Protein AF-H3BD63-F1 (afdb_monomer_lite)

Foldseek 3Di:
DDPDDPDDVVCVVCVPPDDPCNVVPNDDPDPDVVNVVVVVVVVVVVVVVVVVVVVVVVVVVVVVVVVVVVVVVVVVVVVPPPDDDDDDDDDDDDDDDDPPPDPDDDDPDDPPPVVVVVVVVPPDDPVRVVVVVVVVVVVVVVVVVVVVVVVVVVVVVVVVVVVVVVVVVVVVVVVVVVVVVVVVVVVVVVVVVVVVVVVVVVVVVVVVVVVVVVVVVVVVVVVVVVVVVVVVVVVVVVVVVVVVVVVVVVVVVVVVVVVVVVVVVVVVVVVVVVVVVVVVVVVVVVVVVVVVVVVVVVVVVVVVVVVVVVPPPPDDDPVVPPPPDD

pLDDT: mean 79.98, std 22.8, range [25.23, 98.69]

Organism: Latimeria chalumnae (NCBI:txid7897)

Structure (mmCIF, N/CA/C/O backbone):
data_AF-H3BD63-F1
#
_entry.id   AF-H3BD63-F1
#
loop_
_atom_site.group_PDB
_atom_site.id
_atom_site.type_symbol
_atom_site.label_atom_id
_atom_site.label_alt_id
_atom_site.label_comp_id
_atom_site.label_asym_id
_atom_site.label_entity_id
_atom_site.label_seq_id
_atom_site.pdbx_PDB_ins_code
_atom_site.Cartn_x
_atom_site.Cartn_y
_atom_site.Cartn_z
_atom_site.occupancy
_atom_site.B_iso_or_equiv
_atom_site.auth_seq_id
_atom_site.auth_comp_id
_atom_site.auth_asym_id
_atom_site.auth_atom_id
_atom_site.pdbx_PDB_model_num
ATOM 1 N N . MET A 1 1 ? -7.737 -58.033 31.710 1.00 39.59 1 MET A N 1
ATOM 2 C CA . MET A 1 1 ? -6.605 -57.363 31.043 1.00 39.59 1 MET A CA 1
ATOM 3 C C . MET A 1 1 ? -7.234 -56.495 29.980 1.00 39.59 1 MET A C 1
ATOM 5 O O . MET A 1 1 ? -7.423 -56.939 28.858 1.00 39.59 1 MET A O 1
ATOM 9 N N . GLU A 1 2 ? -7.728 -55.348 30.426 1.00 43.66 2 GLU A N 1
ATOM 10 C CA . GLU A 1 2 ? -8.248 -54.269 29.593 1.00 43.66 2 GLU A CA 1
ATOM 11 C C . GLU A 1 2 ? -7.173 -53.191 29.675 1.00 43.66 2 GLU A C 1
ATOM 13 O O . GLU A 1 2 ? -7.082 -52.499 30.687 1.00 43.66 2 GLU A O 1
ATOM 18 N N . ASP A 1 3 ? -6.303 -53.133 28.671 1.00 44.09 3 ASP A N 1
ATOM 19 C CA . ASP A 1 3 ? -5.400 -52.001 28.504 1.00 44.09 3 ASP A CA 1
ATOM 20 C C . ASP A 1 3 ? -6.187 -50.940 27.737 1.00 44.09 3 ASP A C 1
ATOM 22 O O . ASP A 1 3 ? -6.390 -51.031 26.527 1.00 44.09 3 ASP A O 1
ATOM 26 N N . ALA A 1 4 ? -6.725 -49.981 28.487 1.00 49.34 4 ALA A N 1
ATOM 27 C CA . ALA A 1 4 ? -7.275 -48.760 27.932 1.00 49.34 4 ALA A CA 1
ATOM 28 C C . ALA A 1 4 ? -6.102 -47.921 27.409 1.00 49.34 4 ALA A C 1
ATOM 30 O O . ALA A 1 4 ? -5.278 -47.444 28.187 1.00 49.34 4 ALA A O 1
ATOM 31 N N . GLU A 1 5 ? -6.013 -47.785 26.088 1.00 62.03 5 GLU A N 1
ATOM 32 C CA . GLU A 1 5 ? -5.089 -46.870 25.425 1.00 62.03 5 GLU A CA 1
ATOM 33 C C . GLU A 1 5 ? -5.412 -45.435 25.874 1.00 62.03 5 GLU A C 1
ATOM 35 O O . GLU A 1 5 ? -6.426 -44.852 25.489 1.00 62.03 5 GLU A O 1
ATOM 40 N N . GLU A 1 6 ? -4.574 -44.879 26.750 1.00 60.25 6 GLU A N 1
ATOM 41 C CA . GLU A 1 6 ? -4.639 -43.479 27.163 1.00 60.25 6 GLU A CA 1
ATOM 42 C C . GLU A 1 6 ? -4.359 -42.582 25.948 1.00 60.25 6 GLU A C 1
ATOM 44 O O . GLU A 1 6 ? -3.210 -42.381 25.550 1.00 60.25 6 GLU A O 1
ATOM 49 N N . GLN A 1 7 ? -5.421 -42.039 25.347 1.00 68.50 7 GLN A N 1
ATOM 50 C CA . GLN A 1 7 ? -5.321 -41.013 24.311 1.00 68.50 7 GLN A CA 1
ATOM 51 C C . GLN A 1 7 ? -4.597 -39.783 24.864 1.00 68.50 7 GLN A C 1
ATOM 53 O O . GLN A 1 7 ? -5.007 -39.160 25.846 1.00 68.50 7 GLN A O 1
ATOM 58 N N . HIS A 1 8 ? -3.476 -39.448 24.232 1.00 70.00 8 HIS A N 1
ATOM 59 C CA . HIS A 1 8 ? -2.615 -38.351 24.640 1.00 70.00 8 HIS A CA 1
ATOM 60 C C . HIS A 1 8 ? -3.338 -37.016 24.386 1.00 70.00 8 HIS A C 1
ATOM 62 O O . HIS A 1 8 ? -3.782 -36.760 23.273 1.00 70.00 8 HIS A O 1
ATOM 68 N N . TRP A 1 9 ? -3.409 -36.122 25.379 1.00 79.75 9 TRP A N 1
ATOM 69 C CA . TRP A 1 9 ? -4.112 -34.817 25.316 1.00 79.75 9 TRP A CA 1
ATOM 70 C C . TRP A 1 9 ? -3.753 -33.930 24.103 1.00 79.75 9 TRP A C 1
ATOM 72 O O . TRP A 1 9 ? -4.492 -33.019 23.733 1.00 79.75 9 TRP A O 1
ATOM 82 N N . VAL A 1 10 ? -2.604 -34.179 23.470 1.00 72.81 10 VAL A N 1
ATOM 83 C CA . VAL A 1 10 ? -2.192 -33.506 22.228 1.00 72.81 10 VAL A CA 1
ATOM 84 C C . VAL A 1 10 ? -3.095 -33.888 21.052 1.00 72.81 10 VAL A C 1
ATOM 86 O O . VAL A 1 10 ? -3.363 -33.038 20.208 1.00 72.81 10 VAL A O 1
ATOM 89 N N . GLU A 1 11 ? -3.606 -35.117 21.014 1.00 73.44 11 GLU A N 1
ATOM 90 C CA . GLU A 1 11 ? -4.521 -35.596 19.973 1.00 73.44 11 GLU A CA 1
ATOM 91 C C . GLU A 1 11 ? -5.929 -34.992 20.115 1.00 73.44 11 GLU A C 1
ATOM 93 O O . GLU A 1 11 ? -6.603 -34.792 19.108 1.00 73.44 11 GLU A O 1
ATOM 98 N N . GLU A 1 12 ? -6.351 -34.606 21.328 1.00 73.62 12 GLU A N 1
ATOM 99 C CA . GLU A 1 12 ? -7.602 -33.855 21.541 1.00 73.62 12 GLU A CA 1
ATOM 100 C C . GLU A 1 12 ? -7.513 -32.409 21.033 1.00 73.62 12 GLU A C 1
ATOM 102 O O . GLU A 1 12 ? -8.486 -31.867 20.508 1.00 73.62 12 GLU A O 1
ATOM 107 N N . LEU A 1 13 ? -6.351 -31.767 21.189 1.00 73.56 13 LEU A N 1
ATOM 108 C CA . LEU A 1 13 ? -6.151 -30.375 20.770 1.00 73.56 13 LEU A CA 1
ATOM 109 C C . LEU A 1 13 ? -5.769 -30.247 19.291 1.00 73.56 13 LEU A C 1
ATOM 111 O O . LEU A 1 13 ? -6.042 -29.216 18.675 1.00 73.56 13 LEU A O 1
ATOM 115 N N . PHE A 1 14 ? -5.153 -31.285 18.725 1.00 72.25 14 PHE A N 1
ATOM 116 C CA . PHE A 1 14 ? -4.725 -31.347 17.331 1.00 72.25 14 PHE A CA 1
ATOM 117 C C . PHE A 1 14 ? -5.082 -32.712 16.731 1.00 72.25 14 PHE A C 1
ATOM 119 O O . PHE A 1 14 ? -4.185 -33.528 16.495 1.00 72.25 14 PHE A O 1
ATOM 126 N N . PRO A 1 15 ? -6.374 -32.979 16.465 1.00 68.00 15 PRO A N 1
ATOM 127 C CA . PRO A 1 15 ? -6.767 -34.213 15.804 1.00 68.00 15 PRO A CA 1
ATOM 128 C C . PRO A 1 15 ? -6.049 -34.303 14.447 1.00 68.00 15 PRO A C 1
ATOM 130 O O . PRO A 1 15 ? -6.065 -33.327 13.686 1.00 68.00 15 PRO A O 1
ATOM 133 N N . PRO A 1 16 ? -5.384 -35.428 14.130 1.00 69.62 16 PRO A N 1
ATOM 134 C CA . PRO A 1 16 ? -4.618 -35.556 12.900 1.00 69.62 16 PRO A CA 1
ATOM 135 C C . PRO A 1 16 ? -5.538 -35.348 11.693 1.00 69.62 16 PRO A C 1
ATOM 137 O O . PRO A 1 16 ? -6.465 -36.113 11.449 1.00 69.62 16 PRO A O 1
ATOM 140 N N . HIS A 1 17 ? -5.279 -34.291 10.921 1.00 64.44 17 HIS A N 1
ATOM 141 C CA . HIS A 1 17 ? -6.055 -33.932 9.726 1.00 64.44 17 HIS A CA 1
ATOM 142 C C . HIS A 1 17 ? -5.783 -34.827 8.510 1.00 64.44 17 HIS A C 1
ATOM 144 O O . HIS A 1 17 ? -6.256 -34.523 7.419 1.00 64.44 17 HIS A O 1
ATOM 150 N N . PHE A 1 18 ? -5.005 -35.893 8.682 1.00 61.38 18 PHE A N 1
ATOM 151 C CA . PHE A 1 18 ? -4.651 -36.813 7.615 1.00 61.38 18 PHE A CA 1
ATOM 152 C C . PHE A 1 18 ? -4.874 -38.232 8.105 1.00 61.38 18 PHE A C 1
ATOM 154 O O . PHE A 1 18 ? -4.203 -38.686 9.034 1.00 61.38 18 PHE A O 1
ATOM 161 N N . ASN A 1 19 ? -5.826 -38.916 7.480 1.00 64.31 19 ASN A N 1
ATOM 162 C CA . ASN A 1 19 ? -6.051 -40.330 7.717 1.00 64.31 19 ASN A CA 1
ATOM 163 C C . ASN A 1 19 ? -5.139 -41.152 6.790 1.00 64.31 19 ASN A C 1
ATOM 165 O O . ASN A 1 19 ? -4.703 -40.676 5.741 1.00 64.31 19 ASN A O 1
ATOM 169 N N . VAL A 1 20 ? -4.857 -42.412 7.132 1.00 61.09 20 VAL A N 1
ATOM 170 C CA . VAL A 1 20 ? -4.033 -43.310 6.284 1.00 61.09 20 VAL A CA 1
ATOM 171 C C . VAL A 1 20 ? -4.639 -43.472 4.876 1.00 61.09 20 VAL A C 1
ATOM 173 O O . VAL A 1 20 ? -3.929 -43.686 3.894 1.00 61.09 20 VAL A O 1
ATOM 176 N N . GLU A 1 21 ? -5.950 -43.274 4.760 1.00 62.84 21 GLU A N 1
ATOM 177 C CA . GLU A 1 21 ? -6.707 -43.260 3.506 1.00 62.84 21 GLU A CA 1
ATOM 178 C C . GLU A 1 21 ? -6.396 -42.040 2.610 1.00 62.84 21 GLU A C 1
ATOM 180 O O . GLU A 1 21 ? -6.451 -42.167 1.383 1.00 62.84 21 GLU A O 1
ATOM 185 N N . ASP A 1 22 ? -5.979 -40.903 3.185 1.00 63.09 22 ASP A N 1
ATOM 186 C CA . ASP A 1 22 ? -5.555 -39.705 2.438 1.00 63.09 22 ASP A CA 1
ATOM 187 C C . ASP A 1 22 ? -4.163 -39.885 1.809 1.00 63.09 22 ASP A C 1
ATOM 189 O O . ASP A 1 22 ? -3.878 -39.344 0.740 1.00 63.09 22 ASP A O 1
ATOM 193 N N . LEU A 1 23 ? -3.295 -40.688 2.438 1.00 60.91 23 LEU A N 1
ATOM 194 C CA . LEU A 1 23 ? -1.958 -41.020 1.923 1.00 60.91 23 LEU A CA 1
ATOM 195 C C . LEU A 1 23 ? -1.990 -42.098 0.829 1.00 60.91 23 LEU A C 1
ATOM 197 O O . LEU A 1 23 ? -1.073 -42.170 0.010 1.00 60.91 23 LEU A O 1
ATOM 201 N N . LEU A 1 24 ? -3.041 -42.924 0.792 1.00 58.53 24 LEU A N 1
ATOM 202 C CA . LEU A 1 24 ? -3.178 -44.053 -0.137 1.00 58.53 24 LEU A CA 1
ATOM 203 C C . LEU A 1 24 ? -4.048 -43.751 -1.370 1.00 58.53 24 LEU A C 1
ATOM 205 O O . LEU A 1 24 ? -4.434 -44.670 -2.092 1.00 58.53 24 LEU A O 1
ATOM 209 N N . GLY A 1 25 ? -4.323 -42.475 -1.663 1.00 57.75 25 GLY A N 1
ATOM 210 C CA . GLY A 1 25 ? -5.011 -42.087 -2.899 1.00 57.75 25 GLY A CA 1
ATOM 211 C C . GLY A 1 25 ? -6.453 -42.598 -2.973 1.00 57.75 25 GLY A C 1
ATOM 212 O O . GLY A 1 25 ? -6.940 -42.959 -4.049 1.00 57.75 25 GLY A O 1
ATOM 213 N N . GLY A 1 26 ? -7.141 -42.649 -1.828 1.00 46.78 26 GLY A N 1
ATOM 214 C CA . GLY A 1 26 ? -8.573 -42.908 -1.765 1.00 46.78 26 GLY A CA 1
ATOM 215 C C . GLY A 1 26 ? -9.348 -41.785 -2.454 1.00 46.78 26 GLY A C 1
ATOM 216 O O . GLY A 1 26 ? -9.207 -40.614 -2.121 1.00 46.78 26 GLY A O 1
ATOM 217 N N . LYS A 1 27 ? -10.158 -42.148 -3.451 1.00 53.16 27 LYS A N 1
ATOM 218 C CA . LYS A 1 27 ? -10.963 -41.261 -4.304 1.00 53.16 27 LYS A CA 1
ATOM 219 C C . LYS A 1 27 ? -11.979 -40.442 -3.490 1.00 53.16 27 LYS A C 1
ATOM 221 O O . LYS A 1 27 ? -13.157 -40.786 -3.465 1.00 53.16 27 LYS A O 1
ATOM 226 N N . SER A 1 28 ? -11.567 -39.336 -2.881 1.00 50.31 28 SER A N 1
ATOM 227 C CA . SER A 1 28 ? -12.486 -38.314 -2.380 1.00 50.31 28 SER A CA 1
ATOM 228 C C . SER A 1 28 ? -12.444 -37.096 -3.310 1.00 50.31 28 SER A C 1
ATOM 230 O O . SER A 1 28 ? -11.417 -36.473 -3.572 1.00 50.31 28 SER A O 1
ATOM 232 N N . HIS A 1 29 ? -13.594 -36.814 -3.924 1.00 52.38 29 HIS A N 1
ATOM 233 C CA . HIS A 1 29 ? -13.825 -35.729 -4.876 1.00 52.38 29 HIS A CA 1
ATOM 234 C C . HIS A 1 29 ? -13.836 -34.360 -4.180 1.00 52.38 29 HIS A C 1
ATOM 236 O O . HIS A 1 29 ? -14.856 -33.681 -4.108 1.00 52.38 29 HIS A O 1
ATOM 242 N N . HIS A 1 30 ? -12.674 -33.906 -3.732 1.00 51.16 30 HIS A N 1
ATOM 243 C CA . HIS A 1 30 ? -12.414 -32.485 -3.571 1.00 51.16 30 HIS A CA 1
ATOM 244 C C . HIS A 1 30 ? -11.158 -32.158 -4.363 1.00 51.16 30 HIS A C 1
ATOM 246 O O . HIS A 1 30 ? -10.055 -32.177 -3.834 1.00 51.16 30 HIS A O 1
ATOM 252 N N . PHE A 1 31 ? -11.346 -31.866 -5.659 1.00 54.31 31 PHE A N 1
ATOM 253 C CA . PHE A 1 31 ? -10.339 -31.179 -6.468 1.00 54.31 31 PHE A CA 1
ATOM 254 C C . PHE A 1 31 ? -9.862 -29.976 -5.659 1.00 54.31 31 PHE A C 1
ATOM 256 O O . PHE A 1 31 ? -10.601 -28.997 -5.499 1.00 54.31 31 PHE A O 1
ATOM 263 N N . LEU A 1 32 ? -8.658 -30.086 -5.101 1.00 64.31 32 LEU A N 1
ATOM 264 C CA . LEU A 1 32 ? -8.046 -29.029 -4.323 1.00 64.31 32 LEU A CA 1
ATOM 265 C C . LEU A 1 32 ? -8.061 -27.783 -5.208 1.00 64.31 32 LEU A C 1
ATOM 267 O O . LEU A 1 32 ? -7.711 -27.840 -6.385 1.00 64.31 32 LEU A O 1
ATOM 271 N N . ILE A 1 33 ? -8.500 -26.648 -4.670 1.00 61.56 33 ILE A N 1
ATOM 272 C CA . ILE A 1 33 ? -8.615 -25.381 -5.416 1.00 61.56 33 ILE A CA 1
ATOM 273 C C . ILE A 1 33 ? -7.292 -25.047 -6.141 1.00 61.56 33 ILE A C 1
ATOM 275 O O . ILE A 1 33 ? -7.297 -24.483 -7.234 1.00 61.56 33 ILE A O 1
ATOM 279 N N . SER A 1 34 ? -6.167 -25.490 -5.570 1.00 59.75 34 SER A N 1
ATOM 280 C CA . SER A 1 34 ? -4.827 -25.452 -6.162 1.00 59.75 34 SER A CA 1
ATOM 281 C C . SER A 1 34 ? -4.714 -26.190 -7.507 1.00 59.75 34 SER A C 1
ATOM 283 O O . SER A 1 34 ? -4.138 -25.660 -8.453 1.00 59.75 34 SER A O 1
ATOM 285 N N . GLU A 1 35 ? -5.310 -27.374 -7.640 1.00 63.16 35 GLU A N 1
ATOM 286 C CA . GLU A 1 35 ? -5.273 -28.191 -8.857 1.00 63.16 35 GLU A CA 1
ATOM 287 C C . GLU A 1 35 ? -6.141 -27.594 -9.974 1.00 63.16 35 GLU A C 1
ATOM 289 O O . GLU A 1 35 ? -5.720 -27.553 -11.131 1.00 63.16 35 GLU A O 1
ATOM 294 N N . LYS A 1 36 ? -7.302 -27.011 -9.632 1.00 72.75 36 LYS A N 1
ATOM 295 C CA . LYS A 1 36 ? -8.098 -26.224 -10.593 1.00 72.75 36 LYS A CA 1
ATOM 296 C C . LYS A 1 36 ? -7.335 -24.994 -11.083 1.00 72.75 36 LYS A C 1
ATOM 298 O O . LYS A 1 36 ? -7.272 -24.754 -12.284 1.00 72.75 36 LYS A O 1
ATOM 303 N N . LEU A 1 37 ? -6.690 -24.258 -10.176 1.00 70.44 37 LEU A N 1
ATOM 304 C CA . LEU A 1 37 ? -5.868 -23.101 -10.540 1.00 70.44 37 LEU A CA 1
ATOM 305 C C . LEU A 1 37 ? -4.656 -23.490 -11.395 1.00 70.44 37 LEU A C 1
ATOM 307 O O . LEU A 1 37 ? -4.283 -22.737 -12.296 1.00 70.44 37 LEU A O 1
ATOM 311 N N . ALA A 1 38 ? -4.047 -24.649 -11.139 1.00 72.00 38 ALA A N 1
ATOM 312 C CA . ALA A 1 38 ? -2.961 -25.183 -11.953 1.00 72.00 38 ALA A CA 1
ATOM 313 C C . ALA A 1 38 ? -3.451 -25.578 -13.356 1.00 72.00 38 ALA A C 1
ATOM 315 O O . ALA A 1 38 ? -2.822 -25.193 -14.341 1.00 72.00 38 ALA A O 1
ATOM 316 N N . SER A 1 39 ? -4.604 -26.248 -13.462 1.00 77.50 39 SER A N 1
ATOM 317 C CA . SER A 1 39 ? -5.232 -26.590 -14.746 1.00 77.50 39 SER A CA 1
ATOM 318 C C . SER A 1 39 ? -5.602 -25.340 -15.557 1.00 77.50 39 SER A C 1
ATOM 320 O O . SER A 1 39 ? -5.285 -25.253 -16.742 1.00 77.50 39 SER A O 1
ATOM 322 N N . ASP A 1 40 ? -6.164 -24.313 -14.914 1.00 77.00 40 ASP A N 1
ATOM 323 C CA . ASP A 1 40 ? -6.519 -23.045 -15.567 1.00 77.00 40 ASP A CA 1
ATOM 324 C C . ASP A 1 40 ? -5.290 -22.219 -15.978 1.00 77.00 40 ASP A C 1
ATOM 326 O O . ASP A 1 40 ? -5.334 -21.425 -16.922 1.00 77.00 40 ASP A O 1
ATOM 330 N N . ARG A 1 41 ? -4.165 -22.356 -15.267 1.00 82.88 41 ARG A N 1
ATOM 331 C CA . ARG A 1 41 ? -2.884 -21.780 -15.701 1.00 82.88 41 ARG A CA 1
ATOM 332 C C . ARG A 1 41 ? -2.324 -22.540 -16.898 1.00 82.88 41 ARG A C 1
ATOM 334 O O . ARG A 1 41 ? -1.921 -21.893 -17.857 1.00 82.88 41 ARG A O 1
ATOM 341 N N . ALA A 1 42 ? -2.349 -23.871 -16.871 1.00 86.12 42 ALA A N 1
ATOM 342 C CA . ALA A 1 42 ? -1.874 -24.701 -17.974 1.00 86.12 42 ALA A CA 1
ATOM 343 C C . ALA A 1 42 ? -2.652 -24.421 -19.271 1.00 86.12 42 ALA A C 1
ATOM 345 O O . ALA A 1 42 ? -2.031 -24.171 -20.299 1.00 86.12 42 ALA A O 1
ATOM 346 N N . LYS A 1 43 ? -3.988 -24.329 -19.201 1.00 91.62 43 LYS A N 1
ATOM 347 C CA . LYS A 1 43 ? -4.835 -23.973 -20.354 1.00 91.62 43 LYS A CA 1
ATOM 348 C C . LYS A 1 43 ? -4.502 -22.602 -20.935 1.00 91.62 43 LYS A C 1
ATOM 350 O O . LYS A 1 43 ? -4.350 -22.470 -22.142 1.00 91.62 43 LYS A O 1
ATOM 355 N N . ARG A 1 44 ? -4.308 -21.584 -20.089 1.00 90.06 44 ARG A N 1
ATOM 356 C CA . ARG A 1 44 ? -3.911 -20.243 -20.559 1.00 90.06 44 ARG A CA 1
ATOM 357 C C . ARG A 1 44 ? -2.548 -20.245 -21.244 1.00 90.06 44 ARG A C 1
ATOM 359 O O . ARG A 1 44 ? -2.359 -19.552 -22.237 1.00 90.06 44 ARG A O 1
ATOM 366 N N . VAL A 1 45 ? -1.594 -21.013 -20.723 1.00 90.00 45 VAL A N 1
ATOM 367 C CA . VAL A 1 45 ? -0.267 -21.149 -21.339 1.00 90.00 45 VAL A CA 1
ATOM 368 C C . VAL A 1 45 ? -0.365 -21.864 -22.689 1.00 90.00 45 VAL A C 1
ATOM 370 O O . VAL A 1 45 ? 0.249 -21.419 -23.657 1.00 90.00 45 VAL A O 1
ATOM 373 N N . GLU A 1 46 ? -1.171 -22.920 -22.777 1.00 91.88 46 GLU A N 1
ATOM 374 C CA . GLU A 1 46 ? -1.438 -23.646 -24.021 1.00 91.88 46 GLU A CA 1
ATOM 375 C C . GLU A 1 46 ? -2.101 -22.747 -25.077 1.00 91.88 46 GLU A C 1
ATOM 377 O O . GLU A 1 46 ? -1.669 -22.719 -26.230 1.00 91.88 46 GLU A O 1
ATOM 382 N N . GLU A 1 47 ? -3.079 -21.932 -24.677 1.00 92.56 47 GLU A N 1
ATOM 383 C CA . GLU A 1 47 ? -3.729 -20.946 -25.545 1.00 92.56 47 GLU A CA 1
ATOM 384 C C . GLU A 1 47 ? -2.724 -19.922 -26.087 1.00 92.56 47 GLU A C 1
ATOM 386 O O . GLU A 1 47 ? -2.662 -19.716 -27.301 1.00 92.56 47 GLU A O 1
ATOM 391 N N . ILE A 1 48 ? -1.879 -19.344 -25.227 1.00 93.31 48 ILE A N 1
ATOM 392 C CA . ILE A 1 48 ? -0.832 -18.392 -25.635 1.00 93.31 48 ILE A CA 1
ATOM 393 C C . ILE A 1 48 ? 0.121 -19.037 -26.646 1.00 93.31 48 ILE A C 1
ATOM 395 O O . ILE A 1 48 ? 0.428 -18.437 -27.679 1.00 93.31 48 ILE A O 1
ATOM 399 N N . TYR A 1 49 ? 0.559 -20.270 -26.385 1.00 93.25 49 TYR A N 1
ATOM 400 C CA . TYR A 1 49 ? 1.469 -20.978 -27.281 1.00 93.25 49 TYR A CA 1
ATOM 401 C C . TYR A 1 49 ? 0.802 -21.289 -28.628 1.00 93.25 49 TYR A C 1
ATOM 403 O O . TYR A 1 49 ? 1.400 -21.085 -29.683 1.00 93.25 49 TYR A O 1
ATOM 411 N N . SER A 1 50 ? -0.468 -21.702 -28.618 1.00 94.38 50 SER A N 1
ATOM 412 C CA . SER A 1 50 ? -1.232 -21.979 -29.838 1.00 94.38 50 SER A CA 1
ATOM 413 C C . SER A 1 50 ? -1.425 -20.731 -30.713 1.00 94.38 50 SER A C 1
ATOM 415 O O . SER A 1 50 ? -1.339 -20.816 -31.941 1.00 94.38 50 SER A O 1
ATOM 417 N N . VAL A 1 51 ? -1.628 -19.561 -30.096 1.00 94.38 51 VAL A N 1
ATOM 418 C CA . VAL A 1 51 ? -1.742 -18.272 -30.793 1.00 94.38 51 VAL A CA 1
ATOM 419 C C . VAL A 1 51 ? -0.395 -17.866 -31.385 1.00 94.38 51 VAL A C 1
ATOM 421 O O . VAL A 1 51 ? -0.336 -17.518 -32.563 1.00 94.38 51 VAL A O 1
ATOM 424 N N . ALA A 1 52 ? 0.690 -17.982 -30.616 1.00 92.94 52 ALA A N 1
ATOM 425 C CA . ALA A 1 52 ? 2.035 -17.667 -31.089 1.00 92.94 52 ALA A CA 1
ATOM 426 C C . ALA A 1 52 ? 2.453 -18.556 -32.275 1.00 92.94 52 ALA A C 1
ATOM 428 O O . ALA A 1 52 ? 2.990 -18.063 -33.266 1.00 92.94 52 ALA A O 1
ATOM 429 N N . VAL A 1 53 ? 2.146 -19.857 -32.222 1.00 92.31 53 VAL A N 1
ATOM 430 C CA . VAL A 1 53 ? 2.431 -20.796 -33.318 1.00 92.31 53 VAL A CA 1
ATOM 431 C C . VAL A 1 53 ? 1.638 -20.440 -34.578 1.00 92.31 53 VAL A C 1
ATOM 433 O O . VAL A 1 53 ? 2.206 -20.449 -35.671 1.00 92.31 53 VAL A O 1
ATOM 436 N N . LYS A 1 54 ? 0.353 -20.081 -34.452 1.00 94.31 54 LYS A N 1
ATOM 437 C CA . LYS A 1 54 ? -0.461 -19.634 -35.597 1.00 94.31 54 LYS A CA 1
ATOM 438 C C . LYS A 1 54 ? 0.089 -18.349 -36.216 1.00 94.31 54 LYS A C 1
ATOM 440 O O . LYS A 1 54 ? 0.264 -18.300 -37.430 1.00 94.31 54 LYS A O 1
ATOM 445 N N . GLN A 1 55 ? 0.433 -17.358 -35.394 1.00 90.81 55 GLN A N 1
ATOM 446 C CA . GLN A 1 55 ? 1.016 -16.097 -35.862 1.00 90.81 55 GLN A CA 1
ATOM 447 C C . GLN A 1 55 ? 2.353 -16.317 -36.576 1.00 90.81 55 GLN A C 1
ATOM 449 O O . GLN A 1 55 ? 2.563 -15.779 -37.659 1.00 90.81 55 GLN A O 1
ATOM 454 N N . PHE A 1 56 ? 3.223 -17.173 -36.035 1.00 93.25 56 PHE A N 1
ATOM 455 C CA . PHE A 1 56 ? 4.490 -17.513 -36.680 1.00 93.25 56 PHE A CA 1
ATOM 456 C C . PHE A 1 56 ? 4.278 -18.194 -38.040 1.00 93.25 56 PHE A C 1
ATOM 458 O O . PHE A 1 56 ? 4.937 -17.852 -39.021 1.00 93.25 56 PHE A O 1
ATOM 465 N N . GLN A 1 57 ? 3.331 -19.131 -38.138 1.00 92.25 57 GLN A N 1
ATOM 466 C CA . GLN A 1 57 ? 3.003 -19.787 -39.407 1.00 92.25 57 GLN A CA 1
ATOM 467 C C . GLN A 1 57 ? 2.422 -18.810 -40.439 1.00 92.25 57 GLN A C 1
ATOM 469 O O . GLN A 1 57 ? 2.735 -18.909 -41.627 1.00 92.25 57 GLN A O 1
ATOM 474 N N . GLU A 1 58 ? 1.583 -17.868 -40.014 1.00 90.69 58 GLU A N 1
ATOM 475 C CA . GLU A 1 58 ? 1.038 -16.818 -40.879 1.00 90.69 58 GLU A CA 1
ATOM 476 C C . GLU A 1 58 ? 2.124 -15.848 -41.350 1.00 90.69 58 GLU A C 1
ATOM 478 O O . GLU A 1 58 ? 2.178 -15.523 -42.536 1.00 90.69 58 GLU A O 1
ATOM 483 N N . GLU A 1 59 ? 3.047 -15.461 -40.472 1.00 91.56 59 GLU A N 1
ATOM 484 C CA . GLU A 1 59 ? 4.179 -14.604 -40.817 1.00 91.56 59 GLU A CA 1
ATOM 485 C C . GLU A 1 59 ? 5.122 -15.285 -41.820 1.00 91.56 59 GLU A C 1
ATOM 487 O O . GLU A 1 59 ? 5.563 -14.659 -42.783 1.00 91.56 59 GLU A O 1
ATOM 492 N N . GLN A 1 60 ? 5.375 -16.589 -41.664 1.00 89.25 60 GLN A N 1
ATOM 493 C CA . GLN A 1 60 ? 6.137 -17.367 -42.648 1.00 89.25 60 GLN A CA 1
ATOM 494 C C . GLN A 1 60 ? 5.426 -17.424 -44.005 1.00 89.25 60 GLN A C 1
ATOM 496 O O . GLN A 1 60 ? 6.064 -17.238 -45.042 1.00 89.25 60 GLN A O 1
ATOM 501 N N . LYS A 1 61 ? 4.096 -17.595 -44.025 1.00 91.31 61 LYS A N 1
ATOM 502 C CA . LYS A 1 61 ? 3.306 -17.528 -45.267 1.00 91.31 61 LYS A CA 1
ATOM 503 C C . LYS A 1 61 ? 3.367 -16.140 -45.907 1.00 91.31 61 LYS A C 1
ATOM 505 O O . LYS A 1 61 ? 3.432 -16.048 -47.131 1.00 91.31 61 LYS A O 1
ATOM 510 N N . LEU A 1 62 ? 3.352 -15.068 -45.115 1.00 86.88 62 LEU A N 1
ATOM 511 C CA . LEU A 1 62 ? 3.486 -13.696 -45.613 1.00 86.88 62 LEU A CA 1
ATOM 512 C C . LEU A 1 62 ? 4.879 -13.443 -46.191 1.00 86.88 62 LEU A C 1
ATOM 514 O O . LEU A 1 62 ? 4.969 -12.948 -47.309 1.00 86.88 62 LEU A O 1
ATOM 518 N N . LYS A 1 63 ? 5.947 -13.869 -45.508 1.00 87.62 63 LYS A N 1
ATOM 519 C CA . LYS A 1 63 ? 7.327 -13.780 -46.015 1.00 87.62 63 LYS A CA 1
ATOM 520 C C . LYS A 1 63 ? 7.517 -14.583 -47.299 1.00 87.62 63 LYS A C 1
ATOM 522 O O . LYS A 1 63 ? 8.147 -14.099 -48.235 1.00 87.62 63 LYS A O 1
ATOM 527 N N . GLN A 1 64 ? 6.928 -15.777 -47.386 1.00 83.81 64 GLN A N 1
ATOM 528 C CA . GLN A 1 64 ? 6.955 -16.584 -48.606 1.00 83.81 64 GLN A CA 1
ATOM 529 C C . GLN A 1 64 ? 6.197 -15.898 -49.752 1.00 83.81 64 GLN A C 1
ATOM 531 O O . GLN A 1 64 ? 6.708 -15.832 -50.868 1.00 83.81 64 GLN A O 1
ATOM 536 N N . LYS A 1 65 ? 5.016 -15.325 -49.484 1.00 86.00 65 LYS A N 1
ATOM 537 C CA . LYS A 1 65 ? 4.269 -14.523 -50.468 1.00 86.00 65 LYS A CA 1
ATOM 538 C C . LYS A 1 65 ? 5.027 -13.265 -50.889 1.00 86.00 65 LYS A C 1
ATOM 540 O O . LYS A 1 65 ? 5.003 -12.923 -52.063 1.00 86.00 65 LYS A O 1
ATOM 545 N N . GLU A 1 66 ? 5.718 -12.597 -49.972 1.00 84.75 66 GLU A N 1
ATOM 546 C CA . GLU A 1 66 ? 6.527 -11.411 -50.260 1.00 84.75 66 GLU A CA 1
ATOM 547 C C . GLU A 1 66 ? 7.760 -11.761 -51.103 1.00 84.75 66 GLU A C 1
ATOM 549 O O . GLU A 1 66 ? 8.086 -11.042 -52.045 1.00 84.75 66 GLU A O 1
ATOM 554 N N . TYR A 1 67 ? 8.411 -12.892 -50.819 1.00 82.56 67 TYR A N 1
ATOM 555 C CA . TYR A 1 67 ? 9.500 -13.430 -51.634 1.00 82.56 67 TYR A CA 1
ATOM 556 C C . TYR A 1 67 ? 9.027 -13.769 -53.053 1.00 82.56 67 TYR A C 1
ATOM 558 O O . TYR A 1 67 ? 9.669 -13.365 -54.022 1.00 82.56 67 TYR A O 1
ATOM 566 N N . ILE A 1 68 ? 7.867 -14.426 -53.182 1.00 79.25 68 ILE A N 1
ATOM 567 C CA . ILE A 1 68 ? 7.243 -14.710 -54.481 1.00 79.25 68 ILE A CA 1
ATOM 568 C C . ILE A 1 68 ? 6.893 -13.399 -55.198 1.00 79.25 68 ILE A C 1
ATOM 570 O O . ILE A 1 68 ? 7.293 -13.226 -56.340 1.00 79.25 68 ILE A O 1
ATOM 574 N N . SER A 1 69 ? 6.273 -12.423 -54.527 1.00 77.12 69 SER A N 1
ATOM 575 C CA . SER A 1 69 ? 5.986 -11.100 -55.106 1.00 77.12 69 SER A CA 1
ATOM 576 C C . SER A 1 69 ? 7.247 -10.376 -55.581 1.00 77.12 69 SER A C 1
ATOM 578 O O . SER A 1 69 ? 7.245 -9.789 -56.657 1.00 77.12 69 SER A O 1
ATOM 580 N N . LYS A 1 70 ? 8.351 -10.427 -54.826 1.00 75.31 70 LYS A N 1
ATOM 581 C CA . LYS A 1 70 ? 9.639 -9.836 -55.237 1.00 75.31 70 LYS A CA 1
ATOM 582 C C . LYS A 1 70 ? 10.230 -10.534 -56.467 1.00 75.31 70 LYS A C 1
ATOM 584 O O . LYS A 1 70 ? 10.881 -9.875 -57.275 1.00 75.31 70 LYS A O 1
ATOM 589 N N . MET A 1 71 ? 9.986 -11.835 -56.623 1.00 62.19 71 MET A N 1
ATOM 590 C CA . MET A 1 71 ? 10.348 -12.622 -57.805 1.00 62.19 71 MET A CA 1
ATOM 591 C C . MET A 1 71 ? 9.464 -12.292 -59.017 1.00 62.19 71 MET A C 1
ATOM 593 O O . MET A 1 71 ? 9.997 -11.985 -60.079 1.00 62.19 71 MET A O 1
ATOM 597 N N . THR A 1 72 ? 8.140 -12.233 -58.852 1.00 56.50 72 THR A N 1
ATOM 598 C CA . THR A 1 72 ? 7.191 -11.911 -59.935 1.00 56.50 72 THR A CA 1
ATOM 599 C C . THR A 1 72 ? 7.305 -10.451 -60.395 1.00 56.50 72 THR A C 1
ATOM 601 O O . THR A 1 72 ? 7.212 -10.157 -61.583 1.00 56.50 72 THR A O 1
ATOM 604 N N . VAL A 1 73 ? 7.590 -9.517 -59.478 1.00 51.25 73 VAL A N 1
ATOM 605 C CA . VAL A 1 73 ? 7.891 -8.114 -59.821 1.00 51.25 73 VAL A CA 1
ATOM 606 C C . VAL A 1 73 ? 9.244 -7.992 -60.529 1.00 51.25 73 VAL A C 1
ATOM 608 O O . VAL A 1 73 ? 9.418 -7.075 -61.324 1.00 51.25 73 VAL A O 1
ATOM 611 N N . ARG A 1 74 ? 10.197 -8.909 -60.301 1.00 50.00 74 ARG A N 1
ATOM 612 C CA . ARG A 1 74 ? 11.449 -8.960 -61.075 1.00 50.00 74 ARG A CA 1
ATOM 613 C C . ARG A 1 74 ? 11.222 -9.437 -62.507 1.00 50.00 74 ARG A C 1
ATOM 615 O O . ARG A 1 74 ? 11.793 -8.829 -63.403 1.00 50.00 74 ARG A O 1
ATOM 622 N N . GLU A 1 75 ? 10.373 -10.440 -62.724 1.00 48.03 75 GLU A N 1
ATOM 623 C CA . GLU A 1 75 ? 10.034 -10.917 -64.076 1.00 48.03 75 GLU A CA 1
ATOM 624 C C . GLU A 1 75 ? 9.315 -9.833 -64.893 1.00 48.03 75 GLU A C 1
ATOM 626 O O . GLU A 1 75 ? 9.738 -9.534 -66.004 1.00 48.03 75 GLU A O 1
ATOM 631 N N . TYR A 1 76 ? 8.356 -9.104 -64.308 1.00 43.38 76 TYR A N 1
ATOM 632 C CA . TYR A 1 76 ? 7.671 -8.013 -65.025 1.00 43.38 76 TYR A CA 1
ATOM 633 C C . TYR A 1 76 ? 8.541 -6.759 -65.255 1.00 43.38 76 TYR A C 1
ATOM 635 O O . TYR A 1 76 ? 8.197 -5.898 -66.064 1.00 43.38 76 TYR A O 1
ATOM 643 N N . LYS A 1 77 ? 9.670 -6.627 -64.543 1.00 40.81 77 LYS A N 1
ATOM 644 C CA . LYS A 1 77 ? 10.636 -5.527 -64.724 1.00 40.81 77 LYS A CA 1
ATOM 645 C C . LYS A 1 77 ? 11.820 -5.906 -65.618 1.00 40.81 77 LYS A C 1
ATOM 647 O O . LYS A 1 77 ? 12.593 -5.019 -65.974 1.00 40.81 77 LYS A O 1
ATOM 652 N N . MET A 1 78 ? 11.958 -7.183 -65.981 1.00 40.50 78 MET A N 1
ATOM 653 C CA . MET A 1 78 ? 12.966 -7.661 -66.932 1.00 40.50 78 MET A CA 1
ATOM 654 C C . MET A 1 78 ? 12.501 -7.555 -68.392 1.00 40.50 78 MET A C 1
ATOM 656 O O . MET A 1 78 ? 13.342 -7.425 -69.273 1.00 40.50 78 MET A O 1
ATOM 660 N N . ASP A 1 79 ? 11.193 -7.468 -68.646 1.00 45.88 79 ASP A N 1
ATOM 661 C CA . ASP A 1 79 ? 10.642 -7.392 -70.010 1.00 45.88 79 ASP A CA 1
ATOM 662 C C . ASP A 1 79 ? 10.620 -5.978 -70.633 1.00 45.88 79 ASP A C 1
ATOM 664 O O . ASP A 1 79 ? 10.087 -5.782 -71.722 1.00 45.88 79 ASP A O 1
ATOM 668 N N . LEU A 1 80 ? 11.227 -4.971 -69.989 1.00 44.28 80 LEU A N 1
ATOM 669 C CA . LEU A 1 80 ? 11.275 -3.584 -70.497 1.00 44.28 80 LEU A CA 1
ATOM 670 C C . LEU A 1 80 ? 12.686 -3.056 -70.812 1.00 44.28 80 LEU A C 1
ATOM 672 O O . LEU A 1 80 ? 12.824 -1.885 -71.155 1.00 44.28 80 LEU A O 1
ATOM 676 N N . CYS A 1 81 ? 13.729 -3.894 -70.744 1.00 35.31 81 CYS A N 1
ATOM 677 C CA . CYS A 1 81 ? 15.105 -3.480 -71.064 1.00 35.31 81 CYS A CA 1
ATOM 678 C C . CYS A 1 81 ? 15.925 -4.527 -71.847 1.00 35.31 81 CYS A C 1
ATOM 680 O O . CYS A 1 81 ? 17.147 -4.587 -71.722 1.00 35.31 81 CYS A O 1
ATOM 682 N N . GLN A 1 82 ? 15.277 -5.320 -72.706 1.00 37.59 82 GLN A N 1
ATOM 683 C CA . GLN A 1 82 ? 15.965 -6.127 -73.721 1.00 37.59 82 GLN A CA 1
ATOM 684 C C . GLN A 1 82 ? 15.344 -5.942 -75.111 1.00 37.59 82 GLN A C 1
ATOM 686 O O . GLN A 1 82 ? 14.821 -6.868 -75.714 1.00 37.59 82 GLN A O 1
ATOM 691 N N . THR A 1 83 ? 15.475 -4.743 -75.670 1.00 37.94 83 THR A N 1
ATOM 692 C CA . THR A 1 83 ? 15.436 -4.555 -77.126 1.00 37.94 83 THR A CA 1
ATOM 693 C C . THR A 1 83 ? 16.317 -3.373 -77.492 1.00 37.94 83 THR A C 1
ATOM 695 O O . THR A 1 83 ? 15.841 -2.249 -77.542 1.00 37.94 83 THR A O 1
ATOM 698 N N . GLU A 1 84 ? 17.611 -3.629 -77.688 1.00 37.09 84 GLU A N 1
ATOM 699 C CA . GLU A 1 84 ? 18.416 -3.048 -78.773 1.00 37.09 84 GLU A CA 1
ATOM 700 C C . GLU A 1 84 ? 19.875 -3.499 -78.639 1.00 37.09 84 GLU A C 1
ATOM 702 O O . GLU A 1 84 ? 20.673 -2.899 -77.920 1.00 37.09 84 GLU A O 1
ATOM 707 N N . LYS A 1 85 ? 20.205 -4.569 -79.373 1.00 36.06 85 LYS A N 1
ATOM 708 C CA . LYS A 1 85 ? 21.364 -4.713 -80.280 1.00 36.06 85 LYS A CA 1
ATOM 709 C C . LYS A 1 85 ? 21.820 -6.168 -80.346 1.00 36.06 85 LYS A C 1
ATOM 711 O O . LYS A 1 85 ? 22.850 -6.534 -79.797 1.00 36.06 85 LYS A O 1
ATOM 716 N N . ASP A 1 86 ? 21.082 -6.939 -81.139 1.00 33.97 86 ASP A N 1
ATOM 717 C CA . ASP A 1 86 ? 21.647 -8.036 -81.919 1.00 33.97 86 ASP A CA 1
ATOM 718 C C . ASP A 1 86 ? 21.570 -7.675 -83.409 1.00 33.97 86 ASP A C 1
ATOM 720 O O . ASP A 1 86 ? 20.489 -7.542 -83.984 1.00 33.97 86 ASP A O 1
ATOM 724 N N . SER A 1 87 ? 22.734 -7.522 -84.042 1.00 33.22 87 SER A N 1
ATOM 725 C CA . SER A 1 87 ? 23.010 -7.857 -85.452 1.00 33.22 87 SER A CA 1
ATOM 726 C C . SER A 1 87 ? 24.517 -7.708 -85.678 1.00 33.22 87 SER A C 1
ATOM 728 O O . SER A 1 87 ? 25.053 -6.610 -85.612 1.00 33.22 87 SER A O 1
ATOM 730 N N . LYS A 1 88 ? 25.264 -8.817 -85.649 1.00 34.56 88 LYS A N 1
ATOM 731 C CA . LYS A 1 88 ? 25.585 -9.726 -86.774 1.00 34.56 88 LYS A CA 1
ATOM 732 C C . LYS A 1 88 ? 26.722 -9.224 -87.677 1.00 34.56 88 LYS A C 1
ATOM 734 O O . LYS A 1 88 ? 26.608 -8.199 -88.333 1.00 34.56 88 LYS A O 1
ATOM 739 N N . GLY A 1 89 ? 27.747 -10.074 -87.770 1.00 26.11 89 GLY A N 1
ATOM 740 C CA . GLY A 1 89 ? 28.836 -10.095 -88.756 1.00 26.11 89 GLY A CA 1
ATOM 741 C C . GLY A 1 89 ? 29.976 -10.951 -88.187 1.00 26.11 89 GLY A C 1
ATOM 742 O O . GLY A 1 89 ? 30.771 -10.440 -87.415 1.00 26.11 89 GLY A O 1
ATOM 743 N N . TRP A 1 90 ? 29.896 -12.287 -88.166 1.00 25.23 90 TRP A N 1
ATOM 744 C CA . TRP A 1 90 ? 30.183 -13.260 -89.240 1.00 25.23 90 TRP A CA 1
ATOM 745 C C . TRP A 1 90 ? 31.560 -13.122 -89.920 1.00 25.23 90 TRP A C 1
ATOM 747 O O . TRP A 1 90 ? 31.855 -12.095 -90.516 1.00 25.23 90 TRP A O 1
ATOM 757 N N . GLN A 1 91 ? 32.269 -14.266 -89.905 1.00 29.20 91 GLN A N 1
ATOM 758 C CA . GLN A 1 91 ? 33.437 -14.719 -90.690 1.00 29.20 91 GLN A CA 1
ATOM 759 C C . GLN A 1 91 ? 34.826 -14.341 -90.135 1.00 29.20 91 GLN A C 1
ATOM 761 O O . GLN A 1 91 ? 35.167 -13.176 -90.013 1.00 29.20 91 GLN A O 1
ATOM 766 N N . ASN A 1 92 ? 35.576 -15.293 -89.561 1.00 32.94 92 ASN A N 1
ATOM 767 C CA . ASN A 1 92 ? 36.298 -16.447 -90.150 1.00 32.94 92 ASN A CA 1
ATOM 768 C C . ASN A 1 92 ? 37.572 -16.042 -90.899 1.00 32.94 92 ASN A C 1
ATOM 770 O O . ASN A 1 92 ? 37.462 -15.312 -91.872 1.00 32.94 92 ASN A O 1
ATOM 774 N N . THR A 1 93 ? 38.699 -16.629 -90.459 1.00 33.59 93 THR A N 1
ATOM 775 C CA . THR A 1 93 ? 39.915 -17.111 -91.175 1.00 33.59 93 THR A CA 1
ATOM 776 C C . THR A 1 93 ? 41.045 -17.095 -90.131 1.00 33.59 93 THR A C 1
ATOM 778 O O . THR A 1 93 ? 41.422 -16.026 -89.664 1.00 33.59 93 THR A O 1
ATOM 781 N N . ALA A 1 94 ? 41.471 -18.198 -89.506 1.00 34.53 94 ALA A N 1
ATOM 782 C CA . ALA A 1 94 ? 42.166 -19.354 -90.080 1.00 34.53 94 ALA A CA 1
ATOM 783 C C . ALA A 1 94 ? 43.240 -18.944 -91.096 1.00 34.53 94 ALA A C 1
ATOM 785 O O . ALA A 1 94 ? 42.927 -18.244 -92.049 1.00 34.53 94 ALA A O 1
ATOM 786 N N . GLU A 1 95 ? 44.452 -19.464 -90.875 1.00 30.22 95 GLU A N 1
ATOM 787 C CA . GLU A 1 95 ? 45.615 -19.425 -91.772 1.00 30.22 95 GLU A CA 1
ATOM 788 C C . GLU A 1 95 ? 46.383 -18.091 -91.808 1.00 30.22 95 GLU A C 1
ATOM 790 O O . GLU A 1 95 ? 45.814 -17.014 -91.823 1.00 30.22 95 GLU A O 1
ATOM 795 N N . GLU A 1 96 ? 47.709 -18.015 -91.847 1.00 29.50 96 GLU A N 1
ATOM 796 C CA . GLU A 1 96 ? 48.818 -18.967 -91.877 1.00 29.50 96 GLU A CA 1
ATOM 797 C C . GLU A 1 96 ? 50.054 -18.072 -92.117 1.00 29.50 96 GLU A C 1
ATOM 799 O O . GLU A 1 96 ? 49.953 -17.068 -92.821 1.00 29.50 96 GLU A O 1
ATOM 804 N N . LYS A 1 97 ? 51.224 -18.487 -91.615 1.00 38.06 97 LYS A N 1
ATOM 805 C CA . LYS A 1 97 ? 52.573 -18.313 -92.213 1.00 38.06 97 LYS A CA 1
ATOM 806 C C . LYS A 1 97 ? 53.651 -17.708 -91.304 1.00 38.06 97 LYS A C 1
ATOM 808 O O . LYS A 1 97 ? 53.904 -16.513 -91.265 1.00 38.06 97 LYS A O 1
ATOM 813 N N . ARG A 1 98 ? 54.412 -18.672 -90.773 1.00 37.03 98 ARG A N 1
ATOM 814 C CA . ARG A 1 98 ? 55.882 -18.768 -90.791 1.00 37.03 98 ARG A CA 1
ATOM 815 C C . ARG A 1 98 ? 56.662 -17.857 -89.848 1.00 37.03 98 ARG A C 1
ATOM 817 O O . ARG A 1 98 ? 57.231 -16.845 -90.238 1.00 37.03 98 ARG A O 1
ATOM 824 N N . ALA A 1 99 ? 56.923 -18.421 -88.672 1.00 35.16 99 ALA A N 1
ATOM 825 C CA . ALA A 1 99 ? 58.289 -18.467 -88.174 1.00 35.16 99 ALA A CA 1
ATOM 826 C C . ALA A 1 99 ? 59.174 -19.182 -89.216 1.00 35.16 99 ALA A C 1
ATOM 828 O O . ALA A 1 99 ? 59.081 -20.398 -89.393 1.00 35.16 99 ALA A O 1
ATOM 829 N N . ILE A 1 100 ? 60.008 -18.430 -89.935 1.00 34.72 100 ILE A N 1
ATOM 830 C CA . ILE A 1 100 ? 61.122 -19.004 -90.691 1.00 34.72 100 ILE A CA 1
ATOM 831 C C . ILE A 1 100 ? 62.278 -19.149 -89.708 1.00 34.72 100 ILE A C 1
ATOM 833 O O . ILE A 1 100 ? 63.089 -18.253 -89.503 1.00 34.72 100 ILE A O 1
ATOM 837 N N . ASN A 1 101 ? 62.306 -20.312 -89.069 1.00 32.78 101 ASN A N 1
ATOM 838 C CA . ASN A 1 101 ? 63.503 -20.872 -88.478 1.00 32.78 101 ASN A CA 1
ATOM 839 C C . ASN A 1 101 ? 64.388 -21.360 -89.638 1.00 32.78 101 ASN A C 1
ATOM 841 O O . ASN A 1 101 ? 64.167 -22.445 -90.175 1.00 32.78 101 ASN A O 1
ATOM 845 N N . CYS A 1 102 ? 65.346 -20.545 -90.080 1.00 33.28 102 CYS A N 1
ATOM 846 C CA . CYS A 1 102 ? 66.356 -20.979 -91.041 1.00 33.28 102 CYS A CA 1
ATOM 847 C C . CYS A 1 102 ? 67.497 -21.670 -90.293 1.00 33.28 102 CYS A C 1
ATOM 849 O O . CYS A 1 102 ? 68.504 -21.059 -89.948 1.00 33.28 102 CYS A O 1
ATOM 851 N N . LYS A 1 103 ? 67.364 -22.987 -90.113 1.00 35.44 103 LYS A N 1
ATOM 852 C CA . LYS A 1 103 ? 68.533 -23.866 -90.151 1.00 35.44 103 LYS A CA 1
ATOM 853 C C . LYS A 1 103 ? 69.107 -23.776 -91.567 1.00 35.44 103 LYS A C 1
ATOM 855 O O . LYS A 1 103 ? 68.516 -24.328 -92.491 1.00 35.44 103 LYS A O 1
ATOM 860 N N . ARG A 1 104 ? 70.241 -23.099 -91.748 1.00 32.03 104 ARG A N 1
ATOM 861 C CA . ARG A 1 104 ? 71.107 -23.315 -92.913 1.00 32.03 104 ARG A CA 1
ATOM 862 C C . ARG A 1 104 ? 72.476 -23.741 -92.407 1.00 32.03 104 ARG A C 1
ATOM 864 O O . ARG A 1 104 ? 73.263 -22.931 -91.936 1.00 32.03 104 ARG A O 1
ATOM 871 N N . SER A 1 105 ? 72.648 -25.057 -92.436 1.00 38.09 105 SER A N 1
ATOM 872 C CA . SER A 1 105 ? 73.921 -25.759 -92.356 1.00 38.09 105 SER A CA 1
ATOM 873 C C . SER A 1 105 ? 74.842 -25.282 -93.482 1.00 38.09 105 SER A C 1
ATOM 875 O O . SER A 1 105 ? 74.385 -25.000 -94.591 1.00 38.09 105 SER A O 1
ATOM 877 N N . ASP A 1 106 ? 76.112 -25.128 -93.121 1.00 45.62 106 ASP A N 1
ATOM 878 C CA . ASP A 1 106 ? 77.305 -25.440 -93.905 1.00 45.62 106 ASP A CA 1
ATOM 879 C C . ASP A 1 106 ? 77.189 -25.300 -95.428 1.00 45.62 106 ASP A C 1
ATOM 881 O O . ASP A 1 106 ? 76.903 -26.248 -96.154 1.00 45.62 106 ASP A O 1
ATOM 885 N N . MET A 1 107 ? 77.531 -24.111 -95.923 1.00 37.09 107 MET A N 1
ATOM 886 C CA . MET A 1 107 ? 78.272 -23.990 -97.177 1.00 37.09 107 MET A CA 1
ATOM 887 C C . MET A 1 107 ? 79.112 -22.711 -97.117 1.00 37.09 107 MET A C 1
ATOM 889 O O . MET A 1 107 ? 78.716 -21.637 -97.564 1.00 37.09 107 MET A O 1
ATOM 893 N N . LEU A 1 108 ? 80.264 -22.835 -96.458 1.00 46.84 108 LEU A N 1
ATOM 894 C CA . LEU A 1 108 ? 81.403 -21.943 -96.640 1.00 46.84 108 LEU A CA 1
ATOM 895 C C . LEU A 1 108 ? 81.829 -21.965 -98.118 1.00 46.84 108 LEU A C 1
ATOM 897 O O . LEU A 1 108 ? 81.745 -23.002 -98.778 1.00 46.84 108 LEU A O 1
ATOM 901 N N . THR A 1 109 ? 82.350 -20.824 -98.583 1.00 46.66 109 THR A N 1
ATOM 902 C CA . THR A 1 109 ? 83.144 -20.633 -99.815 1.00 46.66 109 THR A CA 1
ATOM 903 C C . THR A 1 109 ? 82.436 -20.871 -101.160 1.00 46.66 109 THR A C 1
ATOM 905 O O . THR A 1 109 ? 82.635 -21.917 -101.758 1.00 46.66 109 THR A O 1
ATOM 908 N N . SER A 1 110 ? 81.656 -19.888 -101.657 1.00 46.72 110 SER A N 1
ATOM 909 C CA . SER A 1 110 ? 81.532 -19.514 -103.100 1.00 46.72 110 SER A CA 1
ATOM 910 C C . SER A 1 110 ? 80.452 -18.424 -103.355 1.00 46.72 110 SER A C 1
ATOM 912 O O . SER A 1 110 ? 79.607 -18.561 -104.233 1.00 46.72 110 SER A O 1
ATOM 914 N N . VAL A 1 111 ? 80.402 -17.337 -102.567 1.00 47.22 111 VAL A N 1
ATOM 915 C CA . VAL A 1 111 ? 79.470 -16.200 -102.808 1.00 47.22 111 VAL A CA 1
ATOM 916 C C . VAL A 1 111 ? 80.146 -14.868 -102.453 1.00 47.22 111 VAL A C 1
ATOM 918 O O . VAL A 1 111 ? 79.629 -14.077 -101.675 1.00 47.22 111 VAL A O 1
ATOM 921 N N . GLU A 1 112 ? 81.342 -14.620 -102.982 1.00 49.44 112 GLU A N 1
ATOM 922 C CA . GLU A 1 112 ? 82.008 -13.305 -102.870 1.00 49.44 112 GLU A CA 1
ATOM 923 C C . GLU A 1 112 ? 82.079 -12.563 -104.216 1.00 49.44 112 GLU A C 1
ATOM 925 O O . GLU A 1 112 ? 82.313 -11.358 -104.246 1.00 49.44 112 GLU A O 1
ATOM 930 N N . GLU A 1 113 ? 81.775 -13.234 -105.332 1.00 49.03 113 GLU A N 1
ATOM 931 C CA . GLU A 1 113 ? 81.871 -12.647 -106.679 1.00 49.03 113 GLU A CA 1
ATOM 932 C C . GLU A 1 113 ? 80.518 -12.175 -107.244 1.00 49.03 113 GLU A C 1
ATOM 934 O O . GLU A 1 113 ? 80.478 -11.219 -108.012 1.00 49.03 113 GLU A O 1
ATOM 939 N N . GLY A 1 114 ? 79.388 -12.731 -106.789 1.00 50.38 114 GLY A N 1
ATOM 940 C CA . GLY A 1 114 ? 78.044 -12.319 -107.234 1.00 50.38 114 GLY A CA 1
ATOM 941 C C . GLY A 1 114 ? 77.484 -11.051 -106.570 1.00 50.38 114 GLY A C 1
ATOM 942 O O . GLY A 1 114 ? 76.415 -10.581 -106.948 1.00 50.38 114 GLY A O 1
ATOM 943 N N . ILE A 1 115 ? 78.178 -10.492 -105.574 1.00 55.56 115 ILE A N 1
ATOM 944 C CA . ILE A 1 115 ? 77.721 -9.293 -104.847 1.00 55.56 115 ILE A CA 1
ATOM 945 C C . ILE A 1 115 ? 78.103 -8.007 -105.604 1.00 55.56 115 ILE A C 1
ATOM 947 O O . ILE A 1 115 ? 77.373 -7.023 -105.541 1.00 55.56 115 ILE A O 1
ATOM 951 N N . LYS A 1 116 ? 79.177 -8.032 -106.406 1.00 52.88 116 LYS A N 1
ATOM 952 C CA . LYS A 1 116 ? 79.704 -6.836 -107.089 1.00 52.88 116 LYS A CA 1
ATOM 953 C C . LYS A 1 116 ? 78.954 -6.434 -108.365 1.00 52.88 116 LYS A C 1
ATOM 955 O O . LYS A 1 116 ? 79.016 -5.275 -108.757 1.00 52.88 116 LYS A O 1
ATOM 960 N N . GLU A 1 117 ? 78.224 -7.341 -109.018 1.00 51.56 117 GLU A N 1
ATOM 961 C CA . GLU A 1 117 ? 77.457 -7.001 -110.236 1.00 51.56 117 GLU A CA 1
ATOM 962 C C . GLU A 1 117 ? 76.069 -6.412 -109.938 1.00 51.56 117 GLU A C 1
ATOM 964 O O . GLU A 1 117 ? 75.534 -5.636 -110.731 1.00 51.56 117 GLU A O 1
ATOM 969 N N . ILE A 1 118 ? 75.504 -6.711 -108.766 1.00 54.66 118 ILE A N 1
ATOM 970 C CA . ILE A 1 118 ? 74.201 -6.179 -108.336 1.00 54.66 118 ILE A CA 1
ATOM 971 C C . ILE A 1 118 ? 74.352 -4.769 -107.736 1.00 54.66 118 ILE A C 1
ATOM 973 O O . ILE A 1 118 ? 73.427 -3.959 -107.800 1.00 54.66 118 ILE A O 1
ATOM 977 N N . GLU A 1 119 ? 75.540 -4.439 -107.223 1.00 52.53 119 GLU A N 1
ATOM 978 C CA . GLU A 1 119 ? 75.864 -3.144 -106.609 1.00 52.53 119 GLU A CA 1
ATOM 979 C C . GLU A 1 119 ? 75.724 -1.966 -107.598 1.00 52.53 119 GLU A C 1
ATOM 981 O O . GLU A 1 119 ? 75.338 -0.867 -107.209 1.00 52.53 119 GLU A O 1
ATOM 986 N N . ASN A 1 120 ? 75.885 -2.219 -108.903 1.00 53.59 120 ASN A N 1
ATOM 987 C CA . ASN A 1 120 ? 75.740 -1.214 -109.964 1.00 53.59 120 ASN A CA 1
ATOM 988 C C . ASN A 1 120 ? 74.287 -0.955 -110.423 1.00 53.59 120 ASN A C 1
ATOM 990 O O . ASN A 1 120 ? 74.076 -0.149 -111.327 1.00 53.59 120 ASN A O 1
ATOM 994 N N . HIS A 1 121 ? 73.283 -1.626 -109.840 1.00 56.19 121 HIS A N 1
ATOM 995 C CA . HIS A 1 121 ? 71.854 -1.418 -110.149 1.00 56.19 121 HIS A CA 1
ATOM 996 C C . HIS A 1 121 ? 71.054 -0.852 -108.964 1.00 56.19 121 HIS A C 1
ATOM 998 O O . HIS A 1 121 ? 69.829 -0.715 -109.045 1.00 56.19 121 HIS A O 1
ATOM 1004 N N . CYS A 1 122 ? 71.717 -0.502 -107.857 1.00 64.25 122 CYS A N 1
ATOM 1005 C CA . CYS A 1 122 ? 71.055 0.181 -106.755 1.00 64.25 122 CYS A CA 1
ATOM 1006 C C . CYS A 1 122 ? 70.846 1.654 -107.136 1.00 64.25 122 CYS A C 1
ATOM 1008 O O . CYS A 1 122 ? 71.794 2.421 -107.249 1.00 64.25 122 CYS A O 1
ATOM 1010 N N . ILE A 1 123 ? 69.587 2.049 -107.353 1.00 74.94 123 ILE A N 1
ATOM 1011 C CA . ILE A 1 123 ? 69.188 3.431 -107.695 1.00 74.94 123 ILE A CA 1
ATOM 1012 C C . ILE A 1 123 ? 69.511 4.413 -106.545 1.00 74.94 123 ILE A C 1
ATOM 1014 O O . ILE A 1 123 ? 69.516 5.623 -106.745 1.00 74.94 123 ILE A O 1
ATOM 1018 N N . TRP A 1 124 ? 69.777 3.894 -105.344 1.00 77.19 124 TRP A N 1
ATOM 1019 C CA . TRP A 1 124 ? 69.987 4.654 -104.116 1.00 77.19 124 TRP A CA 1
ATOM 1020 C C . TRP A 1 124 ? 71.474 4.693 -103.770 1.00 77.19 124 TRP A C 1
ATOM 1022 O O . TRP A 1 124 ? 72.147 3.664 -103.802 1.00 77.19 124 TRP A O 1
ATOM 1032 N N . THR A 1 125 ? 71.971 5.859 -103.365 1.00 83.94 125 THR A N 1
ATOM 1033 C CA . THR A 1 125 ? 73.323 5.982 -102.804 1.00 83.94 125 THR A CA 1
ATOM 1034 C C . THR A 1 125 ? 73.392 5.379 -101.397 1.00 83.94 125 THR A C 1
ATOM 1036 O O . THR A 1 125 ? 72.421 5.413 -100.638 1.00 83.94 125 THR A O 1
ATOM 1039 N N . ASP A 1 126 ? 74.563 4.873 -100.994 1.00 83.06 126 ASP A N 1
ATOM 1040 C CA . ASP A 1 126 ? 74.788 4.319 -99.645 1.00 83.06 126 ASP A CA 1
ATOM 1041 C C . ASP A 1 126 ? 74.377 5.285 -98.524 1.00 83.06 126 ASP A C 1
ATOM 1043 O O . ASP A 1 126 ? 73.873 4.876 -97.474 1.00 83.06 126 ASP A O 1
ATOM 1047 N N . GLN A 1 127 ? 74.537 6.587 -98.767 1.00 85.81 127 GLN A N 1
ATOM 1048 C CA . GLN A 1 127 ? 74.116 7.650 -97.862 1.00 85.81 127 GLN A CA 1
ATOM 1049 C C . GLN A 1 127 ? 72.585 7.733 -97.721 1.00 85.81 127 GLN A C 1
ATOM 1051 O O . GLN A 1 127 ? 72.083 7.896 -96.608 1.00 85.81 127 GLN A O 1
ATOM 1056 N N . GLU A 1 128 ? 71.830 7.577 -98.811 1.00 86.56 128 GLU A N 1
ATOM 1057 C CA . GLU A 1 128 ? 70.359 7.561 -98.798 1.00 86.56 128 GLU A CA 1
ATOM 1058 C C . GLU A 1 128 ? 69.824 6.310 -98.090 1.00 86.56 128 GLU A C 1
ATOM 1060 O O . GLU A 1 128 ? 68.894 6.401 -97.285 1.00 86.56 128 GLU A O 1
ATOM 1065 N N . LEU A 1 129 ? 70.459 5.150 -98.299 1.00 85.56 129 LEU A N 1
ATOM 1066 C CA . LEU A 1 129 ? 70.139 3.917 -97.574 1.00 85.56 129 LEU A CA 1
ATOM 1067 C C . LEU A 1 129 ? 70.445 4.032 -96.074 1.00 85.56 129 LEU A C 1
ATOM 1069 O O . LEU A 1 129 ? 69.654 3.567 -95.249 1.00 85.56 129 LEU A O 1
ATOM 1073 N N . ALA A 1 130 ? 71.557 4.667 -95.694 1.00 87.31 130 ALA A N 1
ATOM 1074 C CA . ALA A 1 130 ? 71.890 4.924 -94.294 1.00 87.31 130 ALA A CA 1
ATOM 1075 C C . ALA A 1 130 ? 70.874 5.867 -93.624 1.00 87.31 130 ALA A C 1
ATOM 1077 O O . ALA A 1 130 ? 70.425 5.589 -92.509 1.00 87.31 130 ALA A O 1
ATOM 1078 N N . LEU A 1 131 ? 70.455 6.936 -94.313 1.00 89.75 131 LEU A N 1
ATOM 1079 C CA . LEU A 1 131 ? 69.420 7.856 -93.831 1.00 89.75 131 LEU A CA 1
ATOM 1080 C C . LEU A 1 131 ? 68.059 7.164 -93.682 1.00 89.75 131 LEU A C 1
ATOM 1082 O O . LEU A 1 131 ? 67.393 7.355 -92.662 1.00 89.75 131 LEU A O 1
ATOM 1086 N N . LEU A 1 132 ? 67.666 6.323 -94.645 1.00 89.25 132 LEU A N 1
ATOM 1087 C CA . LEU A 1 132 ? 66.422 5.553 -94.575 1.00 89.25 132 LEU A CA 1
ATOM 1088 C C . LEU A 1 132 ? 66.444 4.558 -93.408 1.00 89.25 132 LEU A C 1
ATOM 1090 O O . LEU A 1 132 ? 65.486 4.496 -92.638 1.00 89.25 132 LEU A O 1
ATOM 1094 N N . ARG A 1 133 ? 67.552 3.826 -93.224 1.00 91.62 133 ARG A N 1
ATOM 1095 C CA . ARG A 1 133 ? 67.744 2.923 -92.077 1.00 91.62 133 ARG A CA 1
ATOM 1096 C C . ARG A 1 133 ? 67.663 3.689 -90.759 1.00 91.62 133 ARG A C 1
ATOM 1098 O O . ARG A 1 133 ? 66.947 3.271 -89.858 1.00 91.62 133 ARG A O 1
ATOM 1105 N N . GLN A 1 134 ? 68.325 4.841 -90.647 1.00 92.50 134 GLN A N 1
ATOM 1106 C CA . GLN A 1 134 ? 68.266 5.676 -89.445 1.00 92.50 134 GLN A CA 1
ATOM 1107 C C . GLN A 1 134 ? 66.853 6.222 -89.176 1.00 92.50 134 GLN A C 1
ATOM 1109 O O . GLN A 1 134 ? 66.435 6.326 -88.022 1.00 92.50 134 GLN A O 1
ATOM 1114 N N . ALA A 1 135 ? 66.107 6.599 -90.217 1.00 90.56 135 ALA A N 1
ATOM 1115 C CA . ALA A 1 135 ? 64.715 7.023 -90.093 1.00 90.56 135 ALA A CA 1
ATOM 1116 C C . ALA A 1 135 ? 63.806 5.868 -89.636 1.00 90.56 135 ALA A C 1
ATOM 1118 O O . ALA A 1 135 ? 62.997 6.070 -88.733 1.00 90.56 135 ALA A O 1
ATOM 1119 N N . MET A 1 136 ? 63.992 4.664 -90.190 1.00 92.81 136 MET A N 1
ATOM 1120 C CA . MET A 1 136 ? 63.285 3.445 -89.780 1.00 92.81 136 MET A CA 1
ATOM 1121 C C . MET A 1 136 ? 63.575 3.107 -88.313 1.00 92.81 136 MET A C 1
ATOM 1123 O O . MET A 1 136 ? 62.642 3.017 -87.525 1.00 92.81 136 MET A O 1
ATOM 1127 N N . PHE A 1 137 ? 64.849 3.068 -87.903 1.00 92.62 137 PHE A N 1
ATOM 1128 C CA . PHE A 1 137 ? 65.223 2.821 -86.506 1.00 92.62 137 PHE A CA 1
ATOM 1129 C C . PHE A 1 137 ? 64.634 3.853 -85.537 1.00 92.62 137 PHE A C 1
ATOM 1131 O O . PHE A 1 137 ? 64.174 3.489 -84.457 1.00 92.62 137 PHE A O 1
ATOM 1138 N N . ARG A 1 138 ? 64.611 5.144 -85.903 1.00 93.50 138 ARG A N 1
ATOM 1139 C CA . ARG A 1 138 ? 63.956 6.179 -85.084 1.00 93.50 138 ARG A CA 1
ATOM 1140 C C . ARG A 1 138 ? 62.455 5.933 -84.958 1.00 93.50 138 ARG A C 1
ATOM 1142 O O . ARG A 1 138 ? 61.931 6.023 -83.854 1.00 93.50 138 ARG A O 1
ATOM 1149 N N . LYS A 1 139 ? 61.780 5.577 -86.055 1.00 93.44 139 LYS A N 1
ATOM 1150 C CA . LYS A 1 139 ? 60.346 5.255 -86.046 1.00 93.44 139 LYS A CA 1
ATOM 1151 C C . LYS A 1 139 ? 60.034 4.001 -85.235 1.00 93.44 139 LYS A C 1
ATOM 1153 O O . LYS A 1 139 ? 59.052 4.005 -84.498 1.00 93.44 139 LYS A O 1
ATOM 1158 N N . ASP A 1 140 ? 60.882 2.982 -85.301 1.00 92.38 140 ASP A N 1
ATOM 1159 C CA . ASP A 1 140 ? 60.735 1.764 -84.503 1.00 92.38 140 ASP A CA 1
ATOM 1160 C C . ASP A 1 140 ? 60.917 2.054 -83.010 1.00 92.38 140 ASP A C 1
ATOM 1162 O O . ASP A 1 140 ? 60.101 1.624 -82.195 1.00 92.38 140 ASP A O 1
ATOM 1166 N N . LEU A 1 141 ? 61.932 2.842 -82.634 1.00 94.44 141 LEU A N 1
ATOM 1167 C CA . LEU A 1 141 ? 62.139 3.276 -81.248 1.00 94.44 141 LEU A CA 1
ATOM 1168 C C . LEU A 1 141 ? 60.976 4.136 -80.734 1.00 94.44 141 LEU A C 1
ATOM 1170 O O . LEU A 1 141 ? 60.491 3.896 -79.629 1.00 94.44 141 LEU A O 1
ATOM 1174 N N . GLU A 1 142 ? 60.491 5.092 -81.532 1.00 94.94 142 GLU A N 1
ATOM 1175 C CA 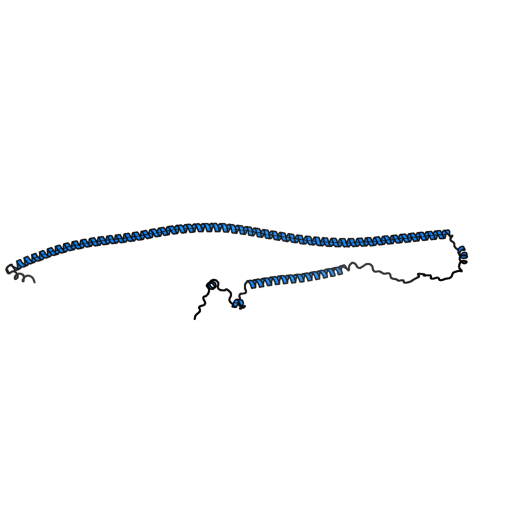. GLU A 1 142 ? 59.290 5.882 -81.226 1.00 94.94 142 GLU A CA 1
ATOM 1176 C C . GLU A 1 142 ? 58.061 4.976 -81.047 1.00 94.94 142 GLU A C 1
ATOM 1178 O O . GLU A 1 142 ? 57.311 5.132 -80.083 1.00 94.94 142 GLU A O 1
ATOM 1183 N N . GLY A 1 143 ? 57.877 3.984 -81.924 1.00 95.00 143 GLY A N 1
ATOM 1184 C CA . GLY A 1 143 ? 56.797 3.001 -81.839 1.00 95.00 143 GLY A CA 1
ATOM 1185 C C . GLY A 1 143 ? 56.883 2.138 -80.580 1.00 95.00 143 GLY A C 1
ATOM 1186 O O . GLY A 1 143 ? 55.884 1.961 -79.879 1.00 95.00 143 GLY A O 1
ATOM 1187 N N . HIS A 1 144 ? 58.076 1.647 -80.237 1.00 94.81 144 HIS A N 1
ATOM 1188 C CA . HIS A 1 144 ? 58.324 0.905 -79.000 1.00 94.81 144 HIS A CA 1
ATOM 1189 C C . HIS A 1 144 ? 58.078 1.764 -77.753 1.00 94.81 144 HIS A C 1
ATOM 1191 O O . HIS A 1 144 ? 57.454 1.299 -76.794 1.00 94.81 144 HIS A O 1
ATOM 1197 N N . PHE A 1 145 ? 58.516 3.022 -77.768 1.00 96.12 145 PHE A N 1
ATOM 1198 C CA . PHE A 1 145 ? 58.305 3.974 -76.682 1.00 96.12 145 PHE A CA 1
ATOM 1199 C C . PHE A 1 145 ? 56.817 4.276 -76.467 1.00 96.12 145 PHE A C 1
ATOM 1201 O O . PHE A 1 145 ? 56.320 4.129 -75.350 1.00 96.12 145 PHE 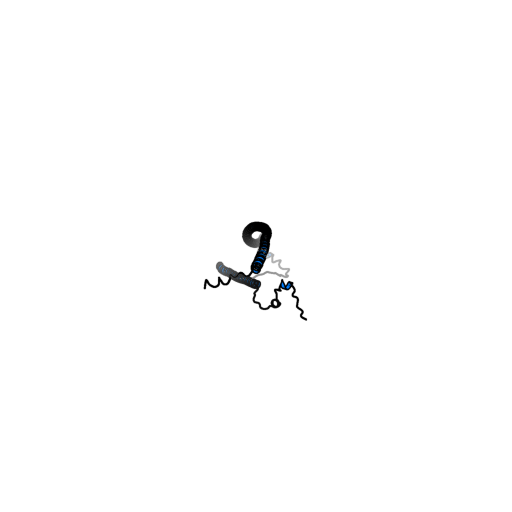A O 1
ATOM 1208 N N . LEU A 1 146 ? 56.076 4.600 -77.532 1.00 96.38 146 LEU A N 1
ATOM 1209 C CA . LEU A 1 146 ? 54.628 4.827 -77.474 1.00 96.38 146 LEU A CA 1
ATOM 1210 C C . LEU A 1 146 ? 53.869 3.576 -77.020 1.00 96.38 146 LEU A C 1
ATOM 1212 O O . LEU A 1 146 ? 52.951 3.676 -76.210 1.00 96.38 146 LEU A O 1
ATOM 1216 N N . LYS A 1 147 ? 54.271 2.385 -77.477 1.00 96.56 147 LYS A N 1
ATOM 1217 C CA . LYS A 1 147 ? 53.677 1.116 -77.030 1.00 96.56 147 LYS A CA 1
ATOM 1218 C C . LYS A 1 147 ? 53.891 0.884 -75.534 1.00 96.56 147 LYS A C 1
ATOM 1220 O O . LYS A 1 147 ? 52.976 0.430 -74.851 1.00 96.56 147 LYS A O 1
ATOM 1225 N N . THR A 1 148 ? 55.076 1.214 -75.023 1.00 95.94 148 THR A N 1
ATOM 1226 C CA . THR A 1 148 ? 55.403 1.093 -73.594 1.00 95.94 148 THR A CA 1
ATOM 1227 C C . THR A 1 148 ? 54.587 2.083 -72.766 1.00 95.94 148 THR A C 1
ATOM 1229 O O . THR A 1 148 ? 54.002 1.693 -71.759 1.00 95.94 148 THR A O 1
ATOM 1232 N N . GLN A 1 149 ? 54.460 3.332 -73.227 1.00 96.69 149 GLN A N 1
ATOM 1233 C CA . GLN A 1 149 ? 53.583 4.321 -72.595 1.00 96.69 149 GLN A CA 1
ATOM 1234 C C . GLN A 1 149 ? 52.115 3.893 -72.596 1.00 96.69 149 GLN A C 1
ATOM 1236 O O . GLN A 1 149 ? 51.446 4.017 -71.576 1.00 96.69 149 GLN A O 1
ATOM 1241 N N . LEU A 1 150 ? 51.611 3.353 -73.709 1.00 96.75 150 LEU A N 1
ATOM 1242 C CA . LEU A 1 150 ? 50.238 2.858 -73.800 1.00 96.75 150 LEU A CA 1
ATOM 1243 C C . LEU A 1 150 ? 49.998 1.732 -72.789 1.00 96.75 150 LEU A C 1
ATOM 1245 O O . LEU A 1 150 ? 48.983 1.743 -72.095 1.00 96.75 150 LEU A O 1
ATOM 1249 N N . LEU A 1 151 ? 50.936 0.787 -72.666 1.00 96.75 151 LEU A N 1
ATOM 1250 C CA . LEU A 1 151 ? 50.855 -0.277 -71.664 1.00 96.75 151 LEU A CA 1
ATOM 1251 C C . LEU A 1 151 ? 50.854 0.286 -70.238 1.00 96.75 151 LEU A C 1
ATOM 1253 O O . LEU A 1 151 ? 50.001 -0.116 -69.450 1.00 96.75 151 LEU A O 1
ATOM 1257 N N . ALA A 1 152 ? 51.730 1.245 -69.924 1.00 96.56 152 ALA A N 1
ATOM 1258 C CA . ALA A 1 152 ? 51.750 1.906 -68.618 1.00 96.56 152 ALA A CA 1
ATOM 1259 C C . ALA A 1 152 ? 50.402 2.587 -68.308 1.00 96.56 152 ALA A C 1
ATOM 1261 O O . ALA A 1 152 ? 49.773 2.277 -67.297 1.00 96.56 152 ALA A O 1
ATOM 1262 N N . MET A 1 153 ? 49.883 3.401 -69.232 1.00 96.94 153 MET A N 1
ATOM 1263 C CA . MET A 1 153 ? 48.584 4.074 -69.089 1.00 96.94 153 MET A CA 1
ATOM 1264 C C . MET A 1 153 ? 47.423 3.082 -68.942 1.00 96.94 153 MET A C 1
ATOM 1266 O O . MET A 1 153 ? 46.506 3.299 -68.151 1.00 96.94 153 MET A O 1
ATOM 1270 N N . LYS A 1 154 ? 47.463 1.951 -69.659 1.00 97.38 154 LYS A N 1
ATOM 1271 C CA . LYS A 1 154 ? 46.463 0.886 -69.520 1.00 97.38 154 LYS A CA 1
ATOM 1272 C C . LYS A 1 154 ? 46.500 0.265 -68.122 1.00 97.38 154 LYS A C 1
ATOM 1274 O O . LYS A 1 154 ? 45.445 0.094 -67.516 1.00 97.38 154 LYS A O 1
ATOM 1279 N N . THR A 1 155 ? 47.690 -0.024 -67.592 1.00 97.00 155 THR A N 1
ATOM 1280 C CA . THR A 1 155 ? 47.827 -0.551 -66.224 1.00 97.00 155 THR A CA 1
ATOM 1281 C C . THR A 1 155 ? 47.372 0.454 -65.166 1.00 97.00 155 THR A C 1
ATOM 1283 O O . THR A 1 155 ? 46.721 0.072 -64.197 1.00 97.00 155 THR A O 1
ATOM 1286 N N . GLU A 1 156 ? 47.637 1.749 -65.357 1.00 97.31 156 GLU A N 1
ATOM 1287 C CA . GLU A 1 156 ? 47.146 2.804 -64.465 1.00 97.31 156 GLU A CA 1
ATOM 1288 C C . GLU A 1 156 ? 45.616 2.900 -64.482 1.00 97.31 156 GLU A C 1
ATOM 1290 O O . GLU A 1 156 ? 44.999 3.022 -63.422 1.00 97.31 156 GLU A O 1
ATOM 1295 N N . LEU A 1 157 ? 44.993 2.769 -65.657 1.00 97.44 157 LEU A N 1
ATOM 1296 C CA . LEU A 1 157 ? 43.538 2.746 -65.802 1.00 97.44 157 LEU A CA 1
ATOM 1297 C C . LEU A 1 157 ? 42.915 1.522 -65.121 1.00 97.44 157 LEU A C 1
ATOM 1299 O O . LEU A 1 157 ? 41.914 1.656 -64.417 1.00 97.44 157 LEU A O 1
ATOM 1303 N N . GLU A 1 158 ? 43.504 0.336 -65.286 1.00 97.50 158 GLU A N 1
ATOM 1304 C CA . GLU A 1 158 ? 43.061 -0.884 -64.598 1.00 97.50 158 GLU A CA 1
ATOM 1305 C C . GLU A 1 158 ? 43.187 -0.742 -63.072 1.00 97.50 158 GLU A C 1
ATOM 1307 O O . GLU A 1 158 ? 42.245 -1.062 -62.342 1.00 97.50 158 GLU A O 1
ATOM 1312 N N . ASN A 1 159 ? 44.288 -0.160 -62.588 1.00 97.44 159 ASN A N 1
ATOM 1313 C CA . ASN A 1 159 ? 44.493 0.137 -61.170 1.00 97.44 159 ASN A CA 1
ATOM 1314 C C . ASN A 1 159 ? 43.474 1.153 -60.629 1.00 97.44 159 ASN A C 1
ATOM 1316 O O . ASN A 1 159 ? 42.935 0.965 -59.538 1.00 97.44 159 ASN A O 1
ATOM 1320 N N . LEU A 1 160 ? 43.188 2.227 -61.371 1.00 97.94 160 LEU A N 1
ATOM 1321 C CA . LEU A 1 160 ? 42.166 3.212 -61.000 1.00 97.94 160 LEU A CA 1
ATOM 1322 C C . LEU A 1 160 ? 40.771 2.589 -60.971 1.00 97.94 160 LEU A C 1
ATOM 1324 O O . LEU A 1 160 ? 40.016 2.838 -60.033 1.00 97.94 160 LEU A O 1
ATOM 1328 N N . LYS A 1 161 ? 40.444 1.732 -61.941 1.00 97.94 161 LYS A N 1
ATOM 1329 C CA . LYS A 1 161 ? 39.173 1.001 -61.974 1.00 97.94 161 LYS A CA 1
ATOM 1330 C C . LYS A 1 161 ? 39.028 0.065 -60.773 1.00 97.94 161 LYS A C 1
ATOM 1332 O O . LYS A 1 161 ? 37.955 0.008 -60.178 1.00 97.94 161 LYS A O 1
ATOM 1337 N N . ALA A 1 162 ? 40.100 -0.627 -60.384 1.00 97.75 162 ALA A N 1
ATOM 1338 C CA . ALA A 1 162 ? 40.108 -1.458 -59.182 1.00 97.75 162 ALA A CA 1
ATOM 1339 C C . ALA A 1 162 ? 39.903 -0.619 -57.909 1.00 97.75 162 ALA A C 1
ATOM 1341 O O . ALA A 1 162 ? 39.084 -0.975 -57.066 1.00 97.75 162 ALA A O 1
ATOM 1342 N N . LYS A 1 163 ? 40.581 0.533 -57.794 1.00 98.19 163 LYS A N 1
ATOM 1343 C CA . LYS A 1 163 ? 40.383 1.470 -56.673 1.00 98.19 163 LYS A CA 1
ATOM 1344 C C . LYS A 1 163 ? 38.953 2.000 -56.609 1.00 98.19 163 LYS A C 1
ATOM 1346 O O . LYS A 1 163 ? 38.393 2.059 -55.523 1.00 98.19 163 LYS A O 1
ATOM 1351 N N . TYR A 1 164 ? 38.370 2.364 -57.751 1.00 98.25 164 TYR A N 1
ATOM 1352 C CA . TYR A 1 164 ? 36.987 2.833 -57.823 1.00 98.25 164 TYR A CA 1
ATOM 1353 C C . TYR A 1 164 ? 36.013 1.766 -57.324 1.00 98.25 164 TYR A C 1
ATOM 1355 O O . TYR A 1 164 ? 35.194 2.055 -56.460 1.00 98.25 164 TYR A O 1
ATOM 1363 N N . LYS A 1 165 ? 36.164 0.521 -57.791 1.00 98.19 165 LYS A N 1
ATOM 1364 C CA . LYS A 1 165 ? 35.330 -0.596 -57.341 1.00 98.19 165 LYS A CA 1
ATOM 1365 C C . LYS A 1 165 ? 35.451 -0.836 -55.831 1.00 98.19 165 LYS A C 1
ATOM 1367 O O . LYS A 1 165 ? 34.444 -0.983 -55.157 1.00 98.19 165 LYS A O 1
ATOM 1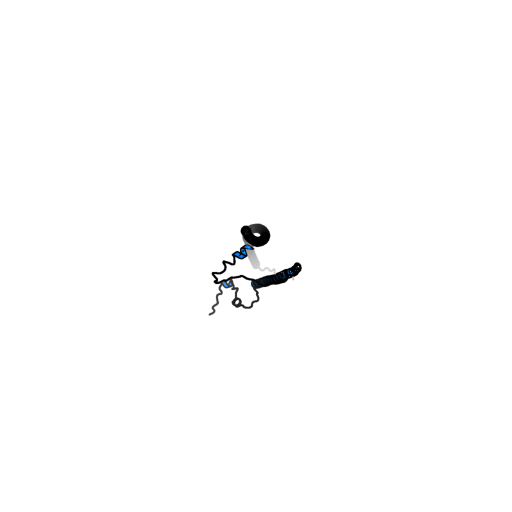372 N N . ASN A 1 166 ? 36.670 -0.812 -55.291 1.00 98.06 166 ASN A N 1
ATOM 1373 C CA . ASN A 1 166 ? 36.875 -0.980 -53.850 1.00 98.06 166 ASN A CA 1
ATOM 1374 C C . ASN A 1 166 ? 36.213 0.147 -53.038 1.00 98.06 166 ASN A C 1
ATOM 1376 O O . ASN A 1 166 ? 35.634 -0.117 -51.992 1.00 98.06 166 ASN A O 1
ATOM 1380 N N . LEU A 1 167 ? 36.281 1.395 -53.518 1.00 98.12 167 LEU A N 1
ATOM 1381 C CA . LEU A 1 167 ? 35.616 2.529 -52.868 1.00 98.12 167 LEU A CA 1
ATOM 1382 C C . LEU A 1 167 ? 34.088 2.421 -52.926 1.00 98.12 167 LEU A C 1
ATOM 1384 O O . LEU A 1 167 ? 33.420 2.821 -51.977 1.00 98.12 167 LEU A O 1
ATOM 1388 N N . GLU A 1 168 ? 33.543 1.899 -54.022 1.00 98.25 168 GLU A N 1
ATOM 1389 C CA . GLU A 1 168 ? 32.111 1.635 -54.176 1.00 98.25 168 GLU A CA 1
ATOM 1390 C C . GLU A 1 168 ? 31.638 0.558 -53.187 1.00 98.25 168 GLU A C 1
ATOM 1392 O O . GLU A 1 168 ? 30.683 0.792 -52.444 1.00 98.25 168 GLU A O 1
ATOM 1397 N N . ASP A 1 169 ? 32.367 -0.559 -53.088 1.00 97.94 169 ASP A N 1
ATOM 1398 C CA . ASP A 1 169 ? 32.098 -1.622 -52.114 1.00 97.94 169 ASP A CA 1
ATOM 1399 C C . ASP A 1 169 ? 32.189 -1.085 -50.666 1.00 97.94 169 ASP A C 1
ATOM 1401 O O . ASP A 1 169 ? 31.312 -1.335 -49.832 1.00 97.94 169 ASP A O 1
ATOM 1405 N N . ASP A 1 170 ? 33.222 -0.292 -50.356 1.00 98.25 170 ASP A N 1
ATOM 1406 C CA . ASP A 1 170 ? 33.386 0.339 -49.043 1.00 98.25 170 ASP A CA 1
ATOM 1407 C C . ASP A 1 170 ? 32.216 1.278 -48.720 1.00 98.25 170 ASP A C 1
ATOM 1409 O O . ASP A 1 170 ? 31.688 1.237 -47.604 1.00 98.25 170 ASP A O 1
ATOM 1413 N N . LEU A 1 171 ? 31.772 2.093 -49.679 1.00 98.06 171 LEU A N 1
ATOM 1414 C CA . LEU A 1 171 ? 30.631 2.991 -49.507 1.00 98.06 171 LEU A CA 1
ATOM 1415 C C . LEU A 1 171 ? 29.345 2.204 -49.232 1.00 98.06 171 LEU A C 1
ATOM 1417 O O . LEU A 1 171 ? 28.656 2.498 -48.253 1.00 98.06 171 LEU A O 1
ATOM 1421 N N . GLU A 1 172 ? 29.075 1.142 -49.994 1.00 98.31 172 GLU A N 1
ATOM 1422 C CA . GLU A 1 172 ? 27.902 0.289 -49.778 1.00 98.31 172 GLU A CA 1
ATOM 1423 C C . GLU A 1 172 ? 27.912 -0.343 -48.373 1.00 98.31 172 GLU A C 1
ATOM 1425 O O . GLU A 1 172 ? 26.890 -0.387 -47.677 1.00 98.31 172 GLU A O 1
ATOM 1430 N N . THR A 1 173 ? 29.079 -0.793 -47.894 1.00 98.31 173 THR A N 1
ATOM 1431 C CA . THR A 1 173 ? 29.188 -1.359 -46.539 1.00 98.31 173 THR A CA 1
ATOM 1432 C C . THR A 1 173 ? 28.946 -0.318 -45.446 1.00 98.31 173 THR A C 1
ATOM 1434 O O . THR A 1 173 ? 28.366 -0.643 -44.403 1.00 98.31 173 THR A O 1
ATOM 1437 N N . LYS A 1 174 ? 29.377 0.933 -45.651 1.00 98.12 174 LYS A N 1
ATOM 1438 C CA . LYS A 1 174 ? 29.155 2.035 -44.704 1.00 98.12 174 LYS A CA 1
ATOM 1439 C C . LYS A 1 174 ? 27.685 2.439 -44.668 1.00 98.12 174 LYS A C 1
ATOM 1441 O O . LYS A 1 174 ? 27.152 2.606 -43.572 1.00 98.12 174 LYS A O 1
ATOM 1446 N N . ASP A 1 175 ? 27.022 2.502 -45.818 1.00 98.31 175 ASP A N 1
ATOM 1447 C CA . ASP A 1 175 ? 25.590 2.800 -45.913 1.00 98.31 175 ASP A CA 1
ATOM 1448 C C . ASP A 1 175 ? 24.730 1.722 -45.248 1.00 98.31 175 ASP A C 1
ATOM 1450 O O . ASP A 1 175 ? 23.762 2.031 -44.539 1.00 98.31 175 ASP A O 1
ATOM 1454 N N . ARG A 1 176 ? 25.122 0.450 -45.390 1.00 98.31 176 ARG A N 1
ATOM 1455 C CA . ARG A 1 176 ? 24.476 -0.667 -44.690 1.00 98.31 176 ARG A CA 1
ATOM 1456 C C . ARG A 1 176 ? 24.590 -0.521 -43.173 1.00 98.31 176 ARG A C 1
ATOM 1458 O O . ARG A 1 176 ? 23.572 -0.528 -42.486 1.00 98.31 176 ARG A O 1
ATOM 1465 N N . LYS A 1 177 ? 25.801 -0.282 -42.659 1.00 98.50 177 LYS A N 1
ATOM 1466 C CA . LYS A 1 177 ? 26.044 -0.060 -41.219 1.00 98.50 177 LYS A CA 1
ATOM 1467 C C . LYS A 1 177 ? 25.309 1.167 -40.684 1.00 98.50 177 LYS A C 1
ATOM 1469 O O . LYS A 1 177 ? 24.798 1.144 -39.567 1.00 98.50 177 LYS A O 1
ATOM 1474 N N . LEU A 1 178 ? 25.237 2.243 -41.467 1.00 98.25 178 LEU A N 1
ATOM 1475 C CA . LEU A 1 178 ? 24.479 3.436 -41.096 1.00 98.25 178 LEU A CA 1
ATOM 1476 C C . LEU A 1 178 ? 22.982 3.126 -40.986 1.00 98.25 178 LEU A C 1
ATOM 1478 O O . LEU A 1 178 ? 22.324 3.597 -40.060 1.00 98.25 178 LEU A O 1
ATOM 1482 N N . SER A 1 179 ? 22.446 2.331 -41.910 1.00 98.06 179 SER A N 1
ATOM 1483 C CA . SER A 1 179 ? 21.042 1.912 -41.894 1.00 98.06 179 SER A CA 1
ATOM 1484 C C . SER A 1 179 ? 20.730 1.012 -40.695 1.00 98.06 179 SER A C 1
ATOM 1486 O O . SER A 1 179 ? 19.745 1.254 -39.999 1.00 98.06 179 SER A O 1
ATOM 1488 N N . GLU A 1 180 ? 21.604 0.049 -40.390 1.00 98.38 180 GLU A N 1
ATOM 1489 C CA . GLU A 1 180 ? 21.513 -0.795 -39.189 1.00 98.38 180 GLU A CA 1
ATOM 1490 C C . GLU A 1 180 ? 21.547 0.049 -37.907 1.00 98.38 180 GLU A C 1
ATOM 1492 O O . GLU A 1 180 ? 20.690 -0.100 -37.037 1.00 98.38 180 GLU A O 1
ATOM 1497 N N . SER A 1 181 ? 22.476 1.005 -37.816 1.00 98.44 181 SER A N 1
ATOM 1498 C CA . SER A 1 181 ? 22.588 1.904 -36.663 1.00 98.44 181 SER A CA 1
ATOM 1499 C C . SER A 1 181 ? 21.351 2.794 -36.488 1.00 98.44 181 SER A C 1
ATOM 1501 O O . SER A 1 181 ? 20.886 2.992 -35.364 1.00 98.44 181 SER A O 1
ATOM 1503 N N . LYS A 1 182 ? 20.767 3.300 -37.583 1.00 98.56 182 LYS A N 1
ATOM 1504 C CA . LYS A 1 182 ? 19.504 4.058 -37.541 1.00 98.56 182 LYS A CA 1
ATOM 1505 C C . LYS A 1 182 ? 18.342 3.196 -37.053 1.00 98.56 182 LYS A C 1
ATOM 1507 O O . LYS A 1 182 ? 17.547 3.660 -36.238 1.00 98.56 182 LYS A O 1
ATOM 1512 N N . GLN A 1 183 ? 18.251 1.953 -37.524 1.00 98.31 183 GLN A N 1
ATOM 1513 C CA . GLN A 1 183 ? 17.226 1.015 -37.074 1.00 98.31 183 GLN A CA 1
ATOM 1514 C C . GLN A 1 183 ? 17.381 0.703 -35.581 1.00 98.31 183 GLN A C 1
ATOM 1516 O O . GLN A 1 183 ? 16.401 0.740 -34.841 1.00 98.31 183 GLN A O 1
ATOM 1521 N N . GLU A 1 184 ? 18.608 0.462 -35.117 1.00 98.50 184 GLU A N 1
ATOM 1522 C CA . GLU A 1 184 ? 18.888 0.226 -33.702 1.00 98.50 184 GLU A CA 1
ATOM 1523 C C . GLU A 1 184 ? 18.523 1.439 -32.837 1.00 98.50 184 GLU A C 1
ATOM 1525 O O . GLU A 1 184 ? 17.884 1.284 -31.794 1.00 98.50 184 GLU A O 1
ATOM 1530 N N . MET A 1 185 ? 18.876 2.650 -33.277 1.00 98.38 185 MET A N 1
ATOM 1531 C CA . MET A 1 185 ? 18.494 3.884 -32.591 1.00 98.38 185 MET A CA 1
ATOM 1532 C C . MET A 1 185 ? 16.971 3.990 -32.466 1.00 98.38 185 MET A C 1
ATOM 1534 O O . MET A 1 185 ? 16.475 4.238 -31.370 1.00 98.38 185 MET A O 1
ATOM 1538 N N . HIS A 1 186 ? 16.230 3.731 -33.546 1.00 98.44 186 HIS A N 1
ATOM 1539 C CA . HIS A 1 186 ? 14.769 3.755 -33.519 1.00 98.44 186 HIS A CA 1
ATOM 1540 C C . HIS A 1 186 ? 14.193 2.745 -32.513 1.00 98.44 186 HIS A C 1
ATOM 1542 O O . HIS A 1 186 ? 13.352 3.108 -31.691 1.00 98.44 186 HIS A O 1
ATOM 1548 N N . CYS A 1 187 ? 14.697 1.506 -32.505 1.00 98.25 187 CYS A N 1
ATOM 1549 C CA . CYS A 1 187 ? 14.294 0.492 -31.527 1.00 98.25 187 CYS A CA 1
ATOM 1550 C C . CYS A 1 187 ? 14.565 0.939 -30.081 1.00 98.25 187 CYS A C 1
ATOM 1552 O O . CYS A 1 187 ? 13.718 0.754 -29.207 1.00 98.25 187 CYS A O 1
ATOM 1554 N N . ARG A 1 188 ? 15.729 1.551 -29.821 1.00 98.50 188 ARG A N 1
ATOM 1555 C CA . ARG A 1 188 ? 16.081 2.076 -28.493 1.00 98.50 188 ARG A CA 1
ATOM 1556 C C . ARG A 1 188 ? 15.156 3.218 -28.071 1.00 98.50 188 ARG A C 1
ATOM 1558 O O . ARG A 1 188 ? 14.725 3.229 -26.923 1.00 98.50 188 ARG A O 1
ATOM 1565 N N . THR A 1 189 ? 14.811 4.133 -28.976 1.00 98.62 189 THR A N 1
ATOM 1566 C CA . THR A 1 189 ? 13.858 5.220 -28.697 1.00 98.62 189 THR A CA 1
ATOM 1567 C C . THR A 1 189 ? 12.489 4.673 -28.302 1.00 98.62 189 THR A C 1
ATOM 1569 O O . THR A 1 189 ? 11.970 5.046 -27.256 1.00 98.62 189 THR A O 1
ATOM 1572 N N . VAL A 1 190 ? 11.945 3.718 -29.063 1.00 98.50 190 VAL A N 1
ATOM 1573 C CA . VAL A 1 190 ? 10.656 3.082 -28.735 1.00 98.50 190 VAL A CA 1
ATOM 1574 C C . VAL A 1 190 ? 10.709 2.383 -27.371 1.00 98.50 190 VAL A C 1
ATOM 1576 O O . VAL A 1 190 ? 9.753 2.440 -26.595 1.00 98.50 190 VAL A O 1
ATOM 1579 N N . HIS A 1 191 ? 11.832 1.737 -27.046 1.00 98.56 191 HIS A N 1
ATOM 1580 C CA . HIS A 1 191 ? 12.014 1.105 -25.742 1.00 98.56 191 HIS A CA 1
ATOM 1581 C C . HIS A 1 191 ? 12.043 2.126 -24.593 1.00 98.56 191 HIS A C 1
ATOM 1583 O O . HIS A 1 191 ? 11.417 1.892 -23.559 1.00 98.56 191 HIS A O 1
ATOM 1589 N N . LEU A 1 192 ? 12.708 3.270 -24.779 1.00 98.56 192 LEU A N 1
ATOM 1590 C CA . LEU A 1 192 ? 12.712 4.359 -23.799 1.00 98.56 192 LEU A CA 1
ATOM 1591 C C . LEU A 1 192 ? 11.304 4.924 -23.580 1.00 98.56 192 LEU A C 1
ATOM 1593 O O . LEU A 1 192 ? 10.867 5.014 -22.437 1.00 98.56 192 LEU A O 1
ATOM 1597 N N . GLU A 1 193 ? 10.553 5.193 -24.650 1.00 98.50 193 GLU A N 1
ATOM 1598 C CA . GLU A 1 193 ? 9.162 5.663 -24.558 1.00 98.50 193 GLU A CA 1
ATOM 1599 C C . GLU A 1 193 ? 8.247 4.658 -23.834 1.00 98.50 193 GLU A C 1
ATOM 1601 O O . GLU A 1 193 ? 7.292 5.035 -23.148 1.00 98.50 193 GLU A O 1
ATOM 1606 N N . GLN A 1 194 ? 8.503 3.355 -23.984 1.00 98.56 194 GLN A N 1
ATOM 1607 C CA . GLN A 1 194 ? 7.789 2.316 -23.239 1.00 98.56 194 GLN A CA 1
ATOM 1608 C C . GLN A 1 194 ? 8.134 2.361 -21.744 1.00 98.56 194 GLN A C 1
ATOM 1610 O O . GLN A 1 194 ? 7.222 2.344 -20.916 1.00 98.56 194 GLN A O 1
ATOM 1615 N N . ILE A 1 195 ? 9.421 2.458 -21.395 1.00 98.62 195 ILE A N 1
ATOM 1616 C CA . ILE A 1 195 ? 9.870 2.565 -19.999 1.00 98.62 195 ILE A CA 1
ATOM 1617 C C . ILE A 1 195 ? 9.296 3.822 -19.339 1.00 98.62 195 ILE A C 1
ATOM 1619 O O . ILE A 1 195 ? 8.825 3.758 -18.206 1.00 98.62 195 ILE A O 1
ATOM 1623 N N . GLU A 1 196 ? 9.286 4.958 -20.036 1.00 98.69 196 GLU A N 1
ATOM 1624 C CA . GLU A 1 196 ? 8.710 6.206 -19.528 1.00 98.69 196 GLU A CA 1
ATOM 1625 C C . GLU A 1 196 ? 7.217 6.057 -19.220 1.00 98.69 196 GLU A C 1
ATOM 1627 O O . GLU A 1 196 ? 6.769 6.432 -18.135 1.00 98.69 196 GLU A O 1
ATOM 1632 N N . ARG A 1 197 ? 6.445 5.433 -20.120 1.00 98.56 197 ARG A N 1
ATOM 1633 C CA . ARG A 1 197 ? 5.021 5.144 -19.880 1.00 98.56 197 ARG A CA 1
ATOM 1634 C C . ARG A 1 197 ? 4.809 4.219 -18.683 1.00 98.56 197 ARG A C 1
ATOM 1636 O O . ARG A 1 197 ? 3.897 4.447 -17.887 1.00 98.56 197 ARG A O 1
ATOM 1643 N N . GLU A 1 198 ? 5.637 3.190 -18.532 1.00 98.62 198 GLU A N 1
ATOM 1644 C CA . GLU A 1 198 ? 5.577 2.288 -17.379 1.00 98.62 198 GLU A CA 1
ATOM 1645 C C . GLU A 1 198 ? 5.942 2.989 -16.069 1.00 98.62 198 GLU A C 1
ATOM 1647 O O . GLU A 1 198 ? 5.290 2.748 -15.052 1.00 98.62 198 GLU A O 1
ATOM 1652 N N . ASN A 1 199 ? 6.935 3.878 -16.088 1.00 98.56 199 ASN A N 1
ATOM 1653 C CA . ASN A 1 199 ? 7.305 4.684 -14.929 1.00 98.56 199 ASN A CA 1
ATOM 1654 C C . ASN A 1 199 ? 6.169 5.625 -14.524 1.00 98.56 199 ASN A C 1
ATOM 1656 O O . ASN A 1 199 ? 5.780 5.622 -13.361 1.00 98.56 199 ASN A O 1
ATOM 1660 N N . LEU A 1 200 ? 5.549 6.329 -15.477 1.00 98.56 200 LEU A N 1
ATOM 1661 C CA . LEU A 1 200 ? 4.385 7.178 -15.201 1.00 98.56 200 LEU A CA 1
ATOM 1662 C C . LEU A 1 200 ? 3.217 6.384 -14.597 1.00 98.56 200 LEU A C 1
ATOM 1664 O O . LEU A 1 200 ? 2.546 6.858 -13.678 1.00 98.56 200 LEU A O 1
ATOM 1668 N N . LYS A 1 201 ? 2.982 5.156 -15.078 1.00 98.56 201 LYS A N 1
ATOM 1669 C CA . LYS A 1 201 ? 1.961 4.266 -14.513 1.00 98.56 201 LYS A CA 1
ATOM 1670 C C . LYS A 1 201 ? 2.290 3.875 -13.069 1.00 98.56 201 LYS A C 1
ATOM 1672 O O . LYS A 1 201 ? 1.423 3.981 -12.203 1.00 98.56 201 LYS A O 1
ATOM 1677 N N . LYS A 1 202 ? 3.533 3.469 -12.798 1.00 98.56 202 LYS A N 1
ATOM 1678 C CA . LYS A 1 202 ? 3.993 3.134 -11.441 1.00 98.56 202 LYS A CA 1
ATOM 1679 C C . LYS A 1 202 ? 3.907 4.337 -10.505 1.00 98.56 202 LYS A C 1
ATOM 1681 O O . LYS A 1 202 ? 3.465 4.186 -9.372 1.00 98.56 202 LYS A O 1
ATOM 1686 N N . ASP A 1 203 ? 4.257 5.532 -10.971 1.00 98.69 203 ASP A N 1
ATOM 1687 C CA . ASP A 1 203 ? 4.150 6.761 -10.183 1.00 98.69 203 ASP A CA 1
ATOM 1688 C C . ASP A 1 203 ? 2.698 7.066 -9.806 1.00 98.69 203 ASP A C 1
ATOM 1690 O O . ASP A 1 203 ? 2.416 7.436 -8.663 1.00 98.69 203 ASP A O 1
ATOM 1694 N N . PHE A 1 204 ? 1.759 6.859 -10.732 1.00 98.44 204 PHE A N 1
ATOM 1695 C CA . PHE A 1 204 ? 0.334 6.982 -10.439 1.00 98.44 204 PHE A CA 1
ATOM 1696 C C . PHE A 1 204 ? -0.119 5.964 -9.381 1.00 98.44 204 PHE A C 1
ATOM 1698 O O . PHE A 1 204 ? -0.755 6.345 -8.396 1.00 98.44 204 PHE A O 1
ATOM 1705 N N . GLU A 1 205 ? 0.262 4.693 -9.530 1.00 98.62 205 GLU A N 1
ATOM 1706 C CA . GLU A 1 205 ? -0.038 3.632 -8.558 1.00 98.62 205 GLU A CA 1
ATOM 1707 C C . GLU A 1 205 ? 0.540 3.957 -7.165 1.00 98.62 205 GLU A C 1
ATOM 1709 O O . GLU A 1 205 ? -0.153 3.851 -6.147 1.00 98.62 205 GLU A O 1
ATOM 1714 N N . LEU A 1 206 ? 1.777 4.456 -7.099 1.00 98.62 206 LEU A N 1
ATOM 1715 C CA . LEU A 1 206 ? 2.413 4.895 -5.854 1.00 98.62 206 LEU A CA 1
ATOM 1716 C C . LEU A 1 206 ? 1.668 6.067 -5.207 1.00 98.62 206 LEU A C 1
ATOM 1718 O O . LEU A 1 206 ? 1.486 6.086 -3.987 1.00 98.62 206 LEU A O 1
ATOM 1722 N N . GLN A 1 207 ? 1.203 7.038 -5.996 1.00 98.56 207 GLN A N 1
ATOM 1723 C CA . GLN A 1 207 ? 0.396 8.142 -5.477 1.00 98.56 207 GLN A CA 1
ATOM 1724 C C . GLN A 1 207 ? -0.950 7.663 -4.929 1.00 98.56 207 GLN A C 1
ATOM 1726 O O . GLN A 1 207 ? -1.381 8.161 -3.886 1.00 98.56 207 GLN A O 1
ATOM 1731 N N . THR A 1 208 ? -1.601 6.699 -5.588 1.00 98.50 208 THR A N 1
ATOM 1732 C CA . THR A 1 208 ? -2.845 6.105 -5.076 1.00 98.50 208 THR A CA 1
ATOM 1733 C C . THR A 1 208 ? -2.614 5.369 -3.760 1.00 98.50 208 THR A C 1
ATOM 1735 O O . THR A 1 208 ? -3.262 5.692 -2.768 1.00 98.50 208 THR A O 1
ATOM 1738 N N . LEU A 1 209 ? -1.592 4.509 -3.684 1.00 98.62 209 LEU A N 1
ATOM 1739 C CA . LEU A 1 209 ? -1.241 3.790 -2.456 1.00 98.62 209 LEU A CA 1
ATOM 1740 C C . LEU A 1 209 ? -0.892 4.741 -1.305 1.00 98.62 209 LEU A C 1
ATOM 1742 O O . LEU A 1 209 ? -1.245 4.495 -0.152 1.00 98.62 209 LEU A O 1
ATOM 1746 N N . LYS A 1 210 ? -0.224 5.861 -1.604 1.00 98.69 210 LYS A N 1
ATOM 1747 C CA . LYS A 1 210 ? 0.080 6.894 -0.609 1.00 98.69 210 LYS A CA 1
ATOM 1748 C C . LYS A 1 210 ? -1.190 7.519 -0.028 1.00 98.69 210 LYS A C 1
ATOM 1750 O O . LYS A 1 210 ? -1.241 7.736 1.183 1.00 98.69 210 LYS A O 1
ATOM 1755 N N . LYS A 1 211 ? -2.194 7.815 -0.861 1.00 98.56 211 LYS A N 1
ATOM 1756 C CA . LYS A 1 211 ? -3.487 8.353 -0.404 1.00 98.56 211 LYS A CA 1
ATOM 1757 C C . LYS A 1 211 ? -4.227 7.335 0.461 1.00 98.56 211 LYS A C 1
ATOM 1759 O O . LYS A 1 211 ? -4.643 7.686 1.564 1.00 98.56 211 LYS A O 1
ATOM 1764 N N . ASP A 1 212 ? -4.281 6.079 0.031 1.00 98.62 212 ASP A N 1
ATOM 1765 C CA . ASP A 1 212 ? -4.925 5.001 0.789 1.00 98.62 212 ASP A CA 1
ATOM 1766 C C . ASP A 1 212 ? -4.272 4.822 2.166 1.00 98.62 212 ASP A C 1
ATOM 1768 O O . ASP A 1 212 ? -4.951 4.718 3.189 1.00 98.62 212 ASP A O 1
ATOM 1772 N N . LEU A 1 213 ? -2.937 4.856 2.233 1.00 98.62 213 LEU A N 1
ATOM 1773 C CA . LEU A 1 213 ? -2.207 4.762 3.498 1.00 98.62 213 LEU A CA 1
ATOM 1774 C C . LEU A 1 213 ? -2.519 5.950 4.421 1.00 98.62 213 LEU A C 1
ATOM 1776 O O . LEU A 1 213 ? -2.690 5.769 5.631 1.00 98.62 213 LEU A O 1
ATOM 1780 N N . GLN A 1 214 ? -2.635 7.161 3.871 1.00 98.56 214 GLN A N 1
ATOM 1781 C CA . GLN A 1 214 ? -3.035 8.345 4.634 1.00 98.56 214 GLN A CA 1
ATOM 1782 C C . GLN A 1 214 ? -4.462 8.220 5.186 1.00 98.56 214 GLN A C 1
ATOM 1784 O O . GLN A 1 214 ? -4.683 8.533 6.360 1.00 98.56 214 GLN A O 1
ATOM 1789 N N . GLU A 1 215 ? -5.408 7.720 4.392 1.00 98.56 215 GLU A N 1
ATOM 1790 C CA . GLU A 1 215 ? -6.790 7.474 4.820 1.00 98.56 215 GLU A CA 1
ATOM 1791 C C . GLU A 1 215 ? -6.862 6.402 5.916 1.00 98.56 215 GLU A C 1
ATOM 1793 O O . GLU A 1 215 ? -7.500 6.599 6.958 1.00 98.56 215 GLU A O 1
ATOM 1798 N N . ARG A 1 216 ? -6.140 5.288 5.746 1.00 98.50 216 ARG A N 1
ATOM 1799 C CA . ARG A 1 216 ? -6.047 4.226 6.759 1.00 98.50 216 ARG A CA 1
ATOM 1800 C C . ARG A 1 216 ? -5.426 4.735 8.055 1.00 98.50 216 ARG A C 1
ATOM 1802 O O . ARG A 1 216 ? -5.936 4.439 9.134 1.00 98.50 216 ARG A O 1
ATOM 1809 N N . SER A 1 217 ? -4.380 5.552 7.967 1.00 98.62 217 SER A N 1
ATOM 1810 C CA . SER A 1 217 ? -3.761 6.199 9.129 1.00 98.62 217 SER A CA 1
ATOM 1811 C C . SER A 1 217 ? -4.718 7.173 9.830 1.00 98.62 217 SER A C 1
ATOM 1813 O O . SER A 1 217 ? -4.785 7.213 11.061 1.00 98.62 217 SER A O 1
ATOM 1815 N N . ALA A 1 218 ? -5.511 7.945 9.080 1.00 98.44 218 ALA A N 1
ATOM 1816 C CA . ALA A 1 218 ? -6.555 8.793 9.652 1.00 98.44 218 ALA A CA 1
ATOM 1817 C C . ALA A 1 218 ? -7.627 7.964 10.379 1.00 98.44 218 ALA A C 1
ATOM 1819 O O . ALA A 1 218 ? -7.935 8.255 11.535 1.00 98.44 218 ALA A O 1
ATOM 1820 N N . SER A 1 219 ? -8.106 6.888 9.756 1.00 98.62 219 SER A N 1
ATOM 1821 C CA . SER A 1 219 ? -9.084 5.962 10.343 1.00 98.62 219 SER A CA 1
ATOM 1822 C C . SER A 1 219 ? -8.560 5.320 11.631 1.00 98.62 219 SER A C 1
ATOM 1824 O O . SER A 1 219 ? -9.242 5.307 12.653 1.00 98.62 219 SER A O 1
ATOM 1826 N N . MET A 1 220 ? -7.302 4.872 11.632 1.00 98.62 220 MET A N 1
ATOM 1827 C CA . MET A 1 220 ? -6.650 4.309 12.816 1.00 98.62 220 MET A CA 1
ATOM 1828 C C . MET A 1 220 ? -6.536 5.332 13.955 1.00 98.62 220 MET A C 1
ATOM 1830 O O . MET A 1 220 ? -6.709 4.985 15.124 1.00 98.62 220 MET A O 1
ATOM 1834 N N . ARG A 1 221 ? -6.272 6.608 13.645 1.00 98.44 221 ARG A N 1
ATOM 1835 C CA . ARG A 1 221 ? -6.272 7.682 14.652 1.00 98.44 221 ARG A CA 1
ATOM 1836 C C . ARG A 1 221 ? -7.658 7.900 15.258 1.00 98.44 221 ARG A C 1
ATOM 1838 O O . ARG A 1 221 ? -7.731 8.142 16.460 1.00 98.44 221 ARG A O 1
ATOM 1845 N N . VAL A 1 222 ? -8.727 7.817 14.464 1.00 98.56 222 VAL A N 1
ATOM 1846 C CA . VAL A 1 222 ? -10.113 7.917 14.958 1.00 98.56 222 VAL A CA 1
ATOM 1847 C C . VAL A 1 222 ? -10.437 6.741 15.876 1.00 98.56 222 VAL A C 1
ATOM 1849 O O . VAL A 1 222 ? -10.770 6.963 17.038 1.00 98.56 222 VAL A O 1
ATOM 1852 N N . LEU A 1 223 ? -10.203 5.508 15.423 1.00 98.56 223 LEU A N 1
ATOM 1853 C CA . LEU A 1 223 ? -10.486 4.305 16.209 1.00 98.56 223 LEU A CA 1
ATOM 1854 C C . LEU A 1 223 ? -9.702 4.275 17.531 1.00 98.56 223 LEU A C 1
ATOM 1856 O O . LEU A 1 223 ? -10.230 3.911 18.577 1.00 98.56 223 LEU A O 1
ATOM 1860 N N . ASN A 1 224 ? -8.447 4.733 17.525 1.00 98.69 224 ASN A N 1
ATOM 1861 C CA . ASN A 1 224 ? -7.657 4.854 18.751 1.00 98.69 224 ASN A CA 1
ATOM 1862 C C . ASN A 1 224 ? -8.230 5.880 19.740 1.00 98.69 224 ASN A C 1
ATOM 1864 O O . ASN A 1 224 ? -8.110 5.689 20.952 1.00 98.69 224 ASN A O 1
ATOM 1868 N N . LYS A 1 225 ? -8.834 6.975 19.258 1.00 98.50 225 LYS A N 1
ATOM 1869 C CA . LYS A 1 225 ? -9.528 7.936 20.130 1.00 98.50 225 LYS A CA 1
ATOM 1870 C C . LYS A 1 225 ? -10.780 7.308 20.737 1.00 98.50 225 LYS A C 1
ATOM 1872 O O . LYS A 1 225 ? -10.974 7.428 21.942 1.00 98.50 225 LYS A O 1
ATOM 1877 N N . GLU A 1 226 ? -11.572 6.605 19.933 1.00 98.56 226 GLU A N 1
ATOM 1878 C CA . GLU A 1 226 ? -12.768 5.891 20.395 1.00 98.56 226 GLU A CA 1
ATOM 1879 C C . GLU A 1 226 ? -12.419 4.821 21.433 1.00 98.56 226 GLU A C 1
ATOM 1881 O O . GLU A 1 226 ? -13.025 4.779 22.499 1.00 98.56 226 GLU A O 1
ATOM 1886 N N . LEU A 1 227 ? -11.372 4.027 21.194 1.00 98.62 227 LEU A N 1
ATOM 1887 C CA . LEU A 1 227 ? -10.891 3.021 22.142 1.00 98.62 227 LEU A CA 1
ATOM 1888 C C . LEU A 1 227 ? -10.505 3.655 23.483 1.00 98.62 227 LEU A C 1
ATOM 1890 O O . LEU A 1 227 ? -10.898 3.163 24.54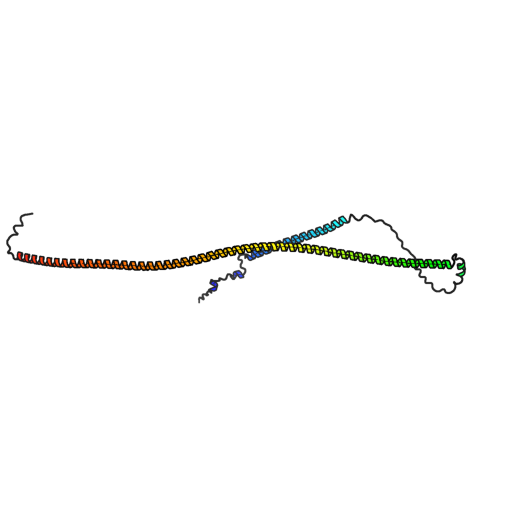2 1.00 98.62 227 LEU A O 1
ATOM 1894 N N . ARG A 1 228 ? -9.765 4.772 23.462 1.00 98.50 228 ARG A N 1
ATOM 1895 C CA . ARG A 1 228 ? -9.427 5.514 24.689 1.00 98.50 228 ARG A CA 1
ATOM 1896 C C . ARG A 1 228 ? -10.680 6.011 25.404 1.00 98.50 228 ARG A C 1
ATOM 1898 O O . ARG A 1 228 ? -10.757 5.873 26.621 1.00 98.50 228 ARG A O 1
ATOM 1905 N N . GLN A 1 229 ? -11.654 6.536 24.664 1.00 98.62 229 GLN A N 1
ATOM 1906 C CA . GLN A 1 229 ? -12.911 7.018 25.231 1.00 98.62 229 GLN A CA 1
ATOM 1907 C C . GLN A 1 229 ? -13.705 5.888 25.896 1.00 98.62 229 GLN A C 1
ATOM 1909 O O . GLN A 1 229 ? -14.141 6.036 27.035 1.00 98.62 229 GLN A O 1
ATOM 1914 N N . ILE A 1 230 ? -13.835 4.741 25.228 1.00 98.50 230 ILE A N 1
ATOM 1915 C CA . ILE A 1 230 ? -14.501 3.551 25.773 1.00 98.50 230 ILE A CA 1
ATOM 1916 C C . ILE A 1 230 ? -13.775 3.066 27.031 1.00 98.50 230 ILE A C 1
ATOM 1918 O O . ILE A 1 230 ? -14.413 2.744 28.029 1.00 98.50 230 ILE A O 1
ATOM 1922 N N . LYS A 1 231 ? -12.437 3.060 27.032 1.00 98.62 231 LYS A N 1
ATOM 1923 C CA . LYS A 1 231 ? -11.651 2.671 28.211 1.00 98.62 231 LYS A CA 1
ATOM 1924 C C . LYS A 1 231 ? -11.938 3.570 29.417 1.00 98.62 231 LYS A C 1
ATOM 1926 O O . LYS A 1 231 ? -12.076 3.051 30.522 1.00 98.62 231 LYS A O 1
ATOM 1931 N N . ILE A 1 232 ? -12.052 4.883 29.206 1.00 98.50 232 ILE A N 1
ATOM 1932 C CA . ILE A 1 232 ? -12.431 5.839 30.258 1.00 98.50 232 ILE A CA 1
ATOM 1933 C C . ILE A 1 232 ? -13.854 5.541 30.750 1.00 98.50 232 ILE A C 1
ATOM 1935 O O . ILE A 1 232 ? -14.061 5.367 31.946 1.00 98.50 232 ILE A O 1
ATOM 1939 N N . GLN A 1 233 ? -14.817 5.362 29.840 1.00 98.56 233 GLN A N 1
ATOM 1940 C CA . GLN A 1 233 ? -16.202 5.034 30.202 1.00 98.56 233 GLN A CA 1
ATOM 1941 C C . GLN A 1 233 ? -16.315 3.733 31.012 1.00 98.56 233 GLN A C 1
ATOM 1943 O O . GLN A 1 233 ? -17.083 3.667 31.970 1.00 98.56 233 GLN A O 1
ATOM 1948 N N . ILE A 1 234 ? -15.537 2.702 30.667 1.00 98.50 234 ILE A N 1
ATOM 1949 C CA . ILE A 1 234 ? -15.479 1.446 31.428 1.00 98.50 234 ILE A CA 1
ATOM 1950 C C . ILE A 1 234 ? -14.953 1.695 32.846 1.00 98.50 234 ILE A C 1
ATOM 1952 O O . ILE A 1 234 ? -15.501 1.151 33.805 1.00 98.50 234 ILE A O 1
ATOM 1956 N N . GLN A 1 235 ? -13.906 2.512 32.997 1.00 98.56 235 GLN A N 1
ATOM 1957 C CA . GLN A 1 235 ? -13.359 2.859 34.311 1.00 98.56 235 GLN A CA 1
ATOM 1958 C C . GLN A 1 235 ? -14.379 3.627 35.163 1.00 98.56 235 GLN A C 1
ATOM 1960 O O . GLN A 1 235 ? -14.560 3.285 36.334 1.00 98.56 235 GLN A O 1
ATOM 1965 N N . ASP A 1 236 ? -15.096 4.581 34.567 1.00 98.56 236 ASP A N 1
ATOM 1966 C CA . ASP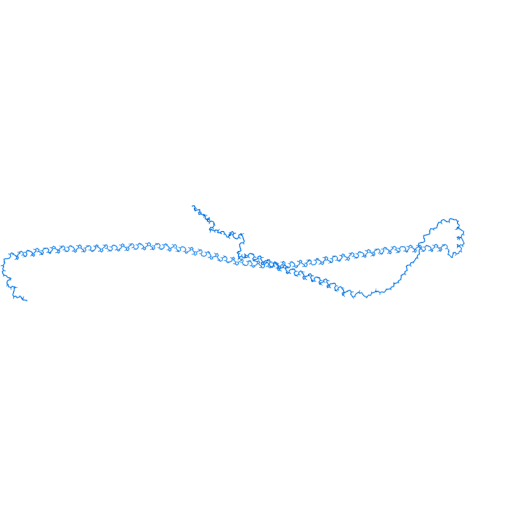 A 1 236 ? -16.149 5.351 35.237 1.00 98.56 236 ASP A CA 1
ATOM 1967 C C . ASP A 1 236 ? -17.314 4.458 35.684 1.00 98.56 236 ASP A C 1
ATOM 1969 O O . ASP A 1 236 ? -17.770 4.540 36.826 1.00 98.56 236 ASP A O 1
ATOM 1973 N N . LEU A 1 237 ? -17.790 3.564 34.810 1.00 98.62 237 LEU A N 1
ATOM 1974 C CA . LEU A 1 237 ? -18.847 2.605 35.146 1.00 98.62 237 LEU A CA 1
ATOM 1975 C C . LEU A 1 237 ? -18.408 1.640 36.247 1.00 98.62 237 LEU A C 1
ATOM 1977 O O . LEU A 1 237 ? -19.183 1.332 37.150 1.00 98.62 237 LEU A O 1
ATOM 1981 N N . HIS A 1 238 ? -17.159 1.184 36.209 1.00 98.62 238 HIS A N 1
ATOM 1982 C CA . HIS A 1 238 ? -16.604 0.336 37.254 1.00 98.62 238 HIS A CA 1
ATOM 1983 C C . HIS A 1 238 ? -16.526 1.065 38.606 1.00 98.62 238 HIS A C 1
ATOM 1985 O O . HIS A 1 238 ? -16.822 0.461 39.638 1.00 98.62 238 HIS A O 1
ATOM 1991 N N . PHE A 1 239 ? -16.177 2.355 38.616 1.00 98.44 239 PHE A N 1
ATOM 1992 C CA . PHE A 1 239 ? -16.207 3.170 39.830 1.00 98.44 239 PHE A CA 1
ATOM 1993 C C . PHE A 1 239 ? -17.635 3.310 40.380 1.00 98.44 239 PHE A C 1
ATOM 1995 O O . PHE A 1 239 ? -17.869 2.962 41.536 1.00 98.44 239 PHE A O 1
ATOM 2002 N N . LYS A 1 240 ? -18.608 3.669 39.533 1.00 98.44 240 LYS A N 1
ATOM 2003 C CA . LYS A 1 240 ? -20.030 3.754 39.920 1.00 98.44 240 LYS A CA 1
ATOM 2004 C C . LYS A 1 240 ? -20.579 2.429 40.451 1.00 98.44 240 LYS A C 1
ATOM 2006 O O . LYS A 1 240 ? -21.280 2.408 41.455 1.00 98.44 240 LYS A O 1
ATOM 2011 N N . ASN A 1 241 ? -20.226 1.304 39.830 1.00 98.50 241 ASN A N 1
ATOM 2012 C CA . ASN A 1 241 ? -20.629 -0.018 40.316 1.00 98.50 241 ASN A CA 1
ATOM 2013 C C . ASN A 1 241 ? -20.055 -0.322 41.705 1.00 98.50 241 ASN A C 1
ATOM 2015 O O . ASN A 1 241 ? -20.743 -0.916 42.535 1.00 98.50 241 ASN A O 1
ATOM 2019 N N . LYS A 1 242 ? -18.809 0.089 41.981 1.00 98.50 242 LYS A N 1
ATOM 2020 C CA . LYS A 1 242 ? -18.218 -0.043 43.319 1.00 98.50 242 LYS A CA 1
ATOM 2021 C C . LYS A 1 242 ? -18.946 0.818 44.348 1.00 98.50 242 LYS A C 1
ATOM 2023 O O . LYS A 1 242 ? -19.189 0.328 45.449 1.00 98.50 242 LYS A O 1
ATOM 2028 N N . GLU A 1 243 ? -19.302 2.053 44.005 1.00 98.44 243 GLU A N 1
ATOM 2029 C CA . GLU A 1 243 ? -20.081 2.939 44.880 1.00 98.44 243 GLU A CA 1
ATOM 2030 C C . GLU A 1 243 ? -21.459 2.346 45.188 1.00 98.44 243 GLU A C 1
ATOM 2032 O O . GLU A 1 243 ? -21.787 2.135 46.355 1.00 98.44 243 GLU A O 1
ATOM 2037 N N . LEU A 1 244 ? -22.213 1.954 44.157 1.00 98.50 244 LEU A N 1
ATOM 2038 C CA . LEU A 1 244 ? -23.529 1.326 44.310 1.00 98.50 244 LEU A CA 1
ATOM 2039 C C . LEU A 1 244 ? -23.462 0.037 45.142 1.00 98.50 244 LEU A C 1
ATOM 2041 O O . LEU A 1 244 ? -24.321 -0.207 45.988 1.00 98.50 244 LEU A O 1
ATOM 2045 N N . ALA A 1 245 ? -22.422 -0.783 44.966 1.00 98.56 245 ALA A N 1
ATOM 2046 C CA . ALA A 1 245 ? -22.223 -1.980 45.783 1.00 98.56 245 ALA A CA 1
ATOM 2047 C C . ALA A 1 245 ? -21.991 -1.644 47.270 1.00 98.56 245 ALA A C 1
ATOM 2049 O O . ALA A 1 245 ? -22.473 -2.360 48.154 1.00 98.56 245 ALA A O 1
ATOM 2050 N N . GLN A 1 246 ? -21.274 -0.556 47.568 1.00 98.31 246 GLN A N 1
ATOM 2051 C CA . GLN A 1 246 ? -21.083 -0.084 48.942 1.00 98.31 246 GLN A CA 1
ATOM 2052 C C . GLN A 1 246 ? -22.376 0.480 49.538 1.00 98.31 246 GLN A C 1
ATOM 2054 O O . GLN A 1 246 ? -22.683 0.185 50.695 1.00 98.31 246 GLN A O 1
ATOM 2059 N N . GLU A 1 247 ? -23.143 1.254 48.770 1.00 98.31 247 GLU A N 1
ATOM 2060 C CA . GLU A 1 247 ? -24.451 1.771 49.186 1.00 98.31 247 GLU A CA 1
ATOM 2061 C C . GLU A 1 247 ? -25.434 0.639 49.483 1.00 98.31 247 GLU A C 1
ATOM 2063 O O . GLU A 1 247 ? -26.037 0.620 50.555 1.00 98.31 247 GLU A O 1
ATOM 2068 N N . LEU A 1 248 ? -25.515 -0.370 48.610 1.00 98.31 248 LEU A N 1
ATOM 2069 C CA . LEU A 1 248 ? -26.328 -1.565 48.842 1.00 98.31 248 LEU A CA 1
ATOM 2070 C C . LEU A 1 248 ? -25.917 -2.304 50.118 1.00 98.31 248 LEU A C 1
ATOM 2072 O O . LEU A 1 248 ? -26.778 -2.743 50.882 1.00 98.31 248 LEU A O 1
ATOM 2076 N N . LYS A 1 249 ? -24.611 -2.425 50.391 1.00 98.31 249 LYS A N 1
ATOM 2077 C CA . LYS A 1 249 ? -24.121 -3.051 51.627 1.00 98.31 249 LYS A CA 1
ATOM 2078 C C . LYS A 1 249 ? -24.553 -2.265 52.868 1.00 98.31 249 LYS A C 1
ATOM 2080 O O . LYS A 1 249 ? -25.009 -2.878 53.832 1.00 98.31 249 LYS A O 1
ATOM 2085 N N . LYS A 1 250 ? -24.437 -0.933 52.842 1.00 98.12 250 LYS A N 1
ATOM 2086 C CA . LYS A 1 250 ? -24.885 -0.055 53.939 1.00 98.12 250 LYS A CA 1
ATOM 2087 C C . LYS A 1 250 ? -26.394 -0.158 54.149 1.00 98.12 250 LYS A C 1
ATOM 2089 O O . LYS A 1 250 ? -26.832 -0.357 55.278 1.00 98.12 250 LYS A O 1
ATOM 2094 N N . LEU A 1 251 ? -27.174 -0.101 53.070 1.00 98.25 251 LEU A N 1
ATOM 2095 C CA . LEU A 1 251 ? -28.631 -0.204 53.126 1.00 98.25 251 LEU A CA 1
ATOM 2096 C C . LEU A 1 251 ? -29.078 -1.559 53.685 1.00 98.25 251 LEU A C 1
ATOM 2098 O O . LEU A 1 251 ? -29.966 -1.615 54.530 1.00 98.25 251 LEU A O 1
ATOM 2102 N N . LYS A 1 252 ? -28.420 -2.653 53.282 1.00 98.19 252 LYS A N 1
ATOM 2103 C CA . LYS A 1 252 ? -28.687 -3.989 53.829 1.00 98.19 252 LYS A CA 1
ATOM 2104 C C . LYS A 1 252 ? -28.415 -4.054 55.336 1.00 98.19 252 LYS A C 1
ATOM 2106 O O . LYS A 1 252 ? -29.245 -4.572 56.076 1.00 98.19 252 LYS A O 1
ATOM 2111 N N . GLN A 1 253 ? -27.290 -3.501 55.797 1.00 98.06 253 GLN A N 1
ATOM 2112 C CA . GLN A 1 253 ? -26.965 -3.429 57.228 1.00 98.06 253 GLN A CA 1
ATOM 2113 C C . GLN A 1 253 ? -27.984 -2.587 58.005 1.00 98.06 253 GLN A C 1
ATOM 2115 O O . GLN A 1 253 ? -28.423 -2.989 59.083 1.00 98.06 253 GLN A O 1
ATOM 2120 N N . GLN A 1 254 ? -28.391 -1.444 57.449 1.00 98.00 254 GLN A N 1
ATOM 2121 C CA . GLN A 1 254 ? -29.417 -0.595 58.043 1.00 98.00 254 GLN A CA 1
ATOM 2122 C C . GLN A 1 254 ? -30.744 -1.351 58.165 1.00 98.00 254 GLN A C 1
ATOM 2124 O O . GLN A 1 254 ? -31.293 -1.420 59.263 1.00 98.00 254 GLN A O 1
ATOM 2129 N N . HIS A 1 255 ? -31.201 -1.994 57.090 1.00 98.00 255 HIS A N 1
ATOM 2130 C CA . HIS A 1 255 ? -32.430 -2.783 57.081 1.00 98.00 255 HIS A CA 1
ATOM 2131 C C . HIS A 1 255 ? -32.410 -3.921 58.114 1.00 98.00 255 HIS A C 1
ATOM 2133 O O . HIS A 1 255 ? -33.383 -4.110 58.843 1.00 98.00 255 HIS A O 1
ATOM 2139 N N . GLU A 1 256 ? -31.299 -4.657 58.233 1.00 97.88 25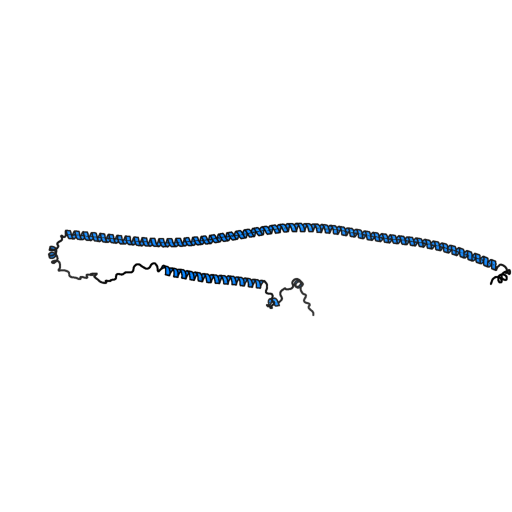6 GLU A N 1
ATOM 2140 C CA . GLU A 1 256 ? -31.153 -5.694 59.263 1.00 97.88 256 GLU A CA 1
ATOM 2141 C C . GLU A 1 256 ? -31.213 -5.106 60.682 1.00 97.88 256 GLU A C 1
ATOM 2143 O O . GLU A 1 256 ? -31.884 -5.664 61.553 1.00 97.88 256 GLU A O 1
ATOM 2148 N N . SER A 1 257 ? -30.584 -3.950 60.913 1.00 97.25 257 SER A N 1
ATOM 2149 C CA . SER A 1 257 ? -30.628 -3.269 62.212 1.00 97.25 257 SER A CA 1
ATOM 2150 C C . SER A 1 257 ? -32.028 -2.749 62.569 1.00 97.25 257 SER A C 1
ATOM 2152 O O . SER A 1 257 ? -32.457 -2.873 63.715 1.00 97.25 257 SER A O 1
ATOM 2154 N N . GLU A 1 258 ? -32.767 -2.208 61.598 1.00 97.75 258 GLU A N 1
ATOM 2155 C CA . GLU A 1 258 ? -34.140 -1.725 61.771 1.00 97.75 258 GLU A CA 1
ATOM 2156 C C . GLU A 1 258 ? -35.101 -2.882 62.032 1.00 97.75 258 GLU A C 1
ATOM 2158 O O . GLU A 1 258 ? -35.931 -2.806 62.938 1.00 97.75 258 GLU A O 1
ATOM 2163 N N . LYS A 1 259 ? -34.934 -3.996 61.311 1.00 97.94 259 LYS A N 1
ATOM 2164 C CA . LYS A 1 259 ? -35.681 -5.233 61.550 1.00 97.94 259 LYS A CA 1
ATOM 2165 C C . LYS A 1 259 ? -35.464 -5.755 62.974 1.00 97.94 259 LYS A C 1
ATOM 2167 O O . LYS A 1 259 ? -36.431 -6.131 63.634 1.00 97.94 259 LYS A O 1
ATOM 2172 N N . LEU A 1 260 ? -34.219 -5.772 63.460 1.00 97.69 260 LEU A N 1
ATOM 2173 C CA . LEU A 1 260 ? -33.900 -6.184 64.833 1.00 97.69 260 LEU A CA 1
ATOM 2174 C C . LEU A 1 260 ? -34.540 -5.256 65.872 1.00 97.69 260 LEU A C 1
ATOM 2176 O O . LEU A 1 260 ? -35.161 -5.750 66.812 1.00 97.69 260 LEU A O 1
ATOM 2180 N N . LYS A 1 261 ? -34.443 -3.932 65.681 1.00 97.38 261 LYS A N 1
ATOM 2181 C CA . LYS A 1 261 ? -35.090 -2.941 66.558 1.00 97.38 261 LYS A CA 1
ATOM 2182 C C . LYS A 1 261 ? -36.601 -3.151 66.620 1.00 97.38 261 LYS A C 1
ATOM 2184 O O . LYS A 1 261 ? -37.144 -3.277 67.709 1.00 97.38 261 LYS A O 1
ATOM 2189 N N . MET A 1 262 ? -37.257 -3.298 65.468 1.00 97.25 262 MET A N 1
ATOM 2190 C CA . MET A 1 262 ? -38.700 -3.534 65.397 1.00 97.25 262 MET A CA 1
ATOM 2191 C C . MET A 1 262 ? -39.114 -4.824 66.123 1.00 97.25 262 MET A C 1
ATOM 2193 O O . MET A 1 262 ? -40.113 -4.830 66.838 1.00 97.25 262 MET A O 1
ATOM 2197 N N . MET A 1 263 ? -38.356 -5.917 65.978 1.00 97.44 263 MET A N 1
ATOM 2198 C CA . MET A 1 263 ? -38.643 -7.163 66.704 1.00 97.44 263 MET A CA 1
ATOM 2199 C C . MET A 1 263 ? -38.505 -7.001 68.223 1.00 97.44 263 MET A C 1
ATOM 2201 O O . MET A 1 263 ? -39.344 -7.518 68.964 1.00 97.44 263 MET A O 1
ATOM 2205 N N . GLU A 1 264 ? -37.481 -6.288 68.696 1.00 97.31 264 GLU A N 1
ATOM 2206 C CA . GLU A 1 264 ? -37.300 -6.028 70.128 1.00 97.31 264 GLU A CA 1
ATOM 2207 C C . GLU A 1 264 ? -38.392 -5.094 70.670 1.00 97.31 264 GLU A C 1
ATOM 2209 O O . GLU A 1 264 ? -38.967 -5.387 71.715 1.00 97.31 264 GLU A O 1
ATOM 2214 N N . ASP A 1 265 ? -38.771 -4.046 69.933 1.00 97.12 265 ASP A N 1
ATOM 2215 C CA . ASP A 1 265 ? -39.879 -3.157 70.302 1.00 97.12 265 ASP A CA 1
ATOM 2216 C C . ASP A 1 265 ? -41.188 -3.941 70.459 1.00 97.12 265 ASP A C 1
ATOM 2218 O O . ASP A 1 265 ? -41.893 -3.807 71.463 1.00 97.12 265 ASP A O 1
ATOM 2222 N N . VAL A 1 266 ? -41.488 -4.830 69.506 1.00 97.75 266 VAL A N 1
ATOM 2223 C CA . VAL A 1 266 ? -42.653 -5.721 69.567 1.00 97.75 266 VAL A CA 1
ATOM 2224 C C . VAL A 1 266 ? -42.575 -6.642 70.791 1.00 97.75 266 VAL A C 1
ATOM 2226 O O . VAL A 1 266 ? -43.553 -6.775 71.531 1.00 97.75 266 VAL A O 1
ATOM 2229 N N . LYS A 1 267 ? -41.412 -7.240 71.069 1.00 98.12 267 LYS A N 1
ATOM 2230 C CA . LYS A 1 267 ? -41.191 -8.098 72.246 1.00 98.12 267 LYS A CA 1
ATOM 2231 C C . LYS A 1 267 ? -41.371 -7.336 73.563 1.00 98.12 267 LYS A C 1
ATOM 2233 O O . LYS A 1 267 ? -42.013 -7.855 74.481 1.00 98.12 267 LYS A O 1
ATOM 2238 N N . ILE A 1 268 ? -40.860 -6.107 73.661 1.00 97.12 268 ILE A N 1
ATOM 2239 C CA . ILE A 1 268 ? -41.037 -5.228 74.823 1.00 97.12 268 ILE A CA 1
ATOM 2240 C C . ILE A 1 268 ? -42.521 -4.896 75.008 1.00 97.12 268 ILE A C 1
ATOM 2242 O O . ILE A 1 268 ? -43.034 -5.022 76.122 1.00 97.12 268 ILE A O 1
ATOM 2246 N N . GLN A 1 269 ? -43.240 -4.540 73.938 1.00 97.38 269 GLN A N 1
ATOM 2247 C CA . GLN A 1 269 ? -44.677 -4.262 74.009 1.00 97.38 269 GLN A CA 1
ATOM 2248 C C . GLN A 1 269 ? -45.482 -5.473 74.494 1.00 97.38 269 GLN A C 1
ATOM 2250 O O . GLN A 1 269 ? -46.319 -5.333 75.392 1.00 97.38 269 GLN A O 1
ATOM 2255 N N . TYR A 1 270 ? -45.208 -6.670 73.966 1.00 97.75 270 TYR A N 1
ATOM 2256 C CA . TYR A 1 270 ? -45.853 -7.897 74.436 1.00 97.75 270 TYR A CA 1
ATOM 2257 C C . TYR A 1 270 ? -45.522 -8.194 75.901 1.00 97.75 270 TYR A C 1
ATOM 2259 O O . TYR A 1 270 ? -46.430 -8.479 76.677 1.00 97.75 270 TYR A O 1
ATOM 2267 N N . SER A 1 271 ? -44.259 -8.055 76.314 1.00 97.44 271 SER A N 1
ATOM 2268 C CA . SER A 1 271 ? -43.839 -8.226 77.712 1.00 97.44 271 SER A CA 1
ATOM 2269 C C . SER A 1 271 ? -44.563 -7.258 78.654 1.00 97.44 271 SER A C 1
ATOM 2271 O O . SER A 1 271 ? -45.064 -7.663 79.704 1.00 97.44 271 SER A O 1
ATOM 2273 N N . LEU A 1 272 ? -44.700 -5.985 78.265 1.00 97.12 272 LEU A N 1
ATOM 2274 C CA . LEU A 1 272 ? -45.469 -4.994 79.019 1.00 97.12 272 LEU A CA 1
ATOM 2275 C C . LEU A 1 272 ? -46.951 -5.368 79.112 1.00 97.12 272 LEU A C 1
ATOM 2277 O O . LEU A 1 272 ? -47.534 -5.255 80.190 1.00 97.12 272 LEU A O 1
ATOM 2281 N N . LYS A 1 273 ? -47.561 -5.833 78.016 1.00 97.19 273 LYS A N 1
ATOM 2282 C CA . LYS A 1 273 ? -48.962 -6.277 78.004 1.00 97.19 273 LYS A CA 1
ATOM 2283 C C . LYS A 1 273 ? -49.175 -7.502 78.894 1.00 97.19 273 LYS A C 1
ATOM 2285 O O . LYS A 1 273 ? -50.113 -7.511 79.682 1.00 97.19 273 LYS A O 1
ATOM 2290 N N . VAL A 1 274 ? -48.267 -8.478 78.847 1.00 96.75 274 VAL A N 1
ATOM 2291 C CA . VAL A 1 274 ? -48.275 -9.650 79.737 1.00 96.75 274 VAL A CA 1
ATOM 2292 C C . VAL A 1 274 ? -48.157 -9.221 81.199 1.00 96.75 274 VAL A C 1
ATOM 2294 O O . VAL A 1 274 ? -48.961 -9.655 82.016 1.00 96.75 274 VAL A O 1
ATOM 2297 N N . LYS A 1 275 ? -47.228 -8.317 81.538 1.00 96.69 275 LYS A N 1
ATOM 2298 C CA . LYS A 1 275 ? -47.090 -7.789 82.907 1.00 96.69 275 LYS A CA 1
ATOM 2299 C C . LYS A 1 275 ? -48.340 -7.044 83.386 1.00 96.69 275 LYS A C 1
ATOM 2301 O O . LYS A 1 275 ? -48.670 -7.131 84.564 1.00 96.69 275 LYS A O 1
ATOM 2306 N N . LYS A 1 276 ? -49.028 -6.303 82.508 1.00 97.25 276 LYS A N 1
ATOM 2307 C CA . LYS A 1 276 ? -50.307 -5.646 82.837 1.00 97.25 276 LYS A CA 1
ATOM 2308 C C . LYS A 1 276 ? -51.395 -6.677 83.140 1.00 97.25 276 LYS A C 1
ATOM 2310 O O . LYS A 1 276 ? -51.957 -6.634 84.226 1.00 97.25 276 LYS A O 1
ATOM 2315 N N . LEU A 1 277 ? -51.589 -7.652 82.251 1.00 96.56 277 LEU A N 1
ATOM 2316 C CA . LEU A 1 277 ? -52.557 -8.737 82.450 1.00 96.56 277 LEU A CA 1
ATOM 2317 C C . LEU A 1 277 ? -52.260 -9.553 83.717 1.00 96.56 277 LEU A C 1
ATOM 2319 O O . LEU A 1 277 ? -53.173 -9.898 84.451 1.00 96.56 277 LEU A O 1
ATOM 2323 N N . GLN A 1 278 ? -50.988 -9.826 84.024 1.00 97.25 278 GLN A N 1
ATOM 2324 C CA . GLN A 1 278 ? -50.599 -10.501 85.269 1.00 97.25 278 GLN A CA 1
ATOM 2325 C C . GLN A 1 278 ? -51.002 -9.706 86.516 1.00 97.25 278 GLN A C 1
ATOM 2327 O O . GLN A 1 278 ? -51.487 -10.294 87.479 1.00 97.25 278 GLN A O 1
ATOM 2332 N N . LYS A 1 279 ? -50.821 -8.378 86.502 1.00 96.06 279 LYS A N 1
ATOM 2333 C CA . LYS A 1 279 ? -51.271 -7.512 87.600 1.00 96.06 279 LYS A CA 1
ATOM 2334 C C . LYS A 1 279 ? -52.792 -7.539 87.740 1.00 96.06 279 LYS A C 1
ATOM 2336 O O . LYS A 1 279 ? -53.263 -7.693 88.856 1.00 96.06 279 LYS A O 1
ATOM 2341 N N . GLU A 1 280 ? -53.526 -7.444 86.631 1.00 96.38 280 GLU A N 1
ATOM 2342 C CA . GLU A 1 280 ? -54.996 -7.526 86.611 1.00 96.38 280 GLU A CA 1
ATOM 2343 C C . GLU A 1 280 ? -55.507 -8.879 87.143 1.00 96.38 280 GLU A C 1
ATOM 2345 O O . GLU A 1 280 ? -56.454 -8.934 87.923 1.00 96.38 280 GLU A O 1
ATOM 2350 N N . VAL A 1 281 ? -54.847 -9.985 86.783 1.00 96.62 281 VAL A N 1
ATOM 2351 C CA . VAL A 1 281 ? -55.169 -11.320 87.312 1.00 96.62 281 VAL A CA 1
ATOM 2352 C C . VAL A 1 281 ? -54.919 -11.396 88.818 1.00 96.62 281 VAL A C 1
ATOM 2354 O O . VAL A 1 281 ? -55.754 -11.937 89.541 1.00 96.62 281 VAL A O 1
ATOM 2357 N N . GLU A 1 282 ? -53.802 -10.858 89.316 1.00 96.56 282 GLU A N 1
ATOM 2358 C CA . GLU A 1 282 ? -53.514 -10.874 90.755 1.00 96.56 282 GLU A CA 1
ATOM 2359 C C . GLU A 1 282 ? -54.487 -9.977 91.537 1.00 96.56 282 GLU A C 1
ATOM 2361 O O . GLU A 1 282 ? -54.940 -10.375 92.608 1.00 96.56 282 GLU A O 1
ATOM 2366 N N . THR A 1 283 ? -54.892 -8.820 90.994 1.00 96.69 283 THR A N 1
ATOM 2367 C CA . THR A 1 283 ? -55.933 -7.983 91.616 1.00 96.69 283 THR A CA 1
ATOM 2368 C C . THR A 1 283 ? -57.275 -8.709 91.676 1.00 96.69 283 THR A C 1
ATOM 2370 O O . THR A 1 283 ? -57.849 -8.798 92.757 1.00 96.69 283 THR A O 1
ATOM 2373 N N . ILE A 1 284 ? -57.719 -9.332 90.576 1.00 95.94 284 ILE A N 1
ATOM 2374 C CA . ILE A 1 284 ? -58.961 -10.130 90.543 1.00 95.94 284 ILE A CA 1
ATOM 2375 C C . ILE A 1 284 ? -58.882 -11.306 91.526 1.00 95.94 284 ILE A C 1
ATOM 2377 O O . ILE A 1 284 ? -59.860 -11.650 92.184 1.00 95.94 284 ILE A O 1
ATOM 2381 N N . LYS A 1 285 ? -57.715 -11.941 91.664 1.00 97.25 285 LYS A N 1
ATOM 2382 C CA . LYS A 1 285 ? -57.504 -13.044 92.611 1.00 97.25 285 LYS A CA 1
ATOM 2383 C C . LYS A 1 285 ? -57.611 -12.582 94.065 1.00 97.25 285 LYS A C 1
ATOM 2385 O O . LYS A 1 285 ? -58.184 -13.300 94.887 1.00 97.25 285 LYS A O 1
ATOM 2390 N N . ILE A 1 286 ? -57.065 -11.410 94.391 1.00 95.62 286 ILE A N 1
ATOM 2391 C CA . ILE A 1 286 ? -57.217 -10.794 95.714 1.00 95.62 286 ILE A CA 1
ATOM 2392 C C . ILE A 1 286 ? -58.694 -10.474 95.962 1.00 95.62 286 ILE A C 1
ATOM 2394 O O . ILE A 1 286 ? -59.224 -10.889 96.992 1.00 95.62 286 ILE A O 1
ATOM 2398 N N . GLU A 1 287 ? -59.370 -9.826 95.010 1.00 95.38 287 GLU A N 1
ATOM 2399 C CA . GLU A 1 287 ? -60.804 -9.514 95.079 1.00 95.38 287 GLU A CA 1
ATOM 2400 C C . GLU A 1 287 ? -61.642 -10.781 95.311 1.00 95.38 287 GLU A C 1
ATOM 2402 O O . GLU A 1 287 ? -62.381 -10.857 96.293 1.00 95.38 287 GLU A O 1
ATOM 2407 N N . LEU A 1 288 ? -61.430 -11.834 94.517 1.00 95.31 288 LEU A N 1
ATOM 2408 C CA . LEU A 1 288 ? -62.104 -13.126 94.665 1.00 95.31 288 LEU A CA 1
ATOM 2409 C C . LEU A 1 288 ? -61.870 -13.753 96.047 1.00 95.31 288 LEU A C 1
ATOM 2411 O O . LEU A 1 288 ? -62.782 -14.337 96.630 1.00 95.31 288 LEU A O 1
ATOM 2415 N N . ASN A 1 289 ? -60.657 -13.663 96.595 1.00 94.88 289 ASN A N 1
ATOM 2416 C CA . ASN A 1 289 ? -60.371 -14.165 97.940 1.00 94.88 289 ASN A CA 1
ATOM 2417 C C . ASN A 1 289 ? -61.084 -13.344 99.020 1.00 94.88 289 ASN A C 1
ATOM 2419 O O . ASN A 1 289 ? -61.586 -13.921 99.986 1.00 94.88 289 ASN A O 1
ATOM 2423 N N . THR A 1 290 ? -61.157 -12.020 98.864 1.00 95.44 290 THR A N 1
ATOM 2424 C CA . THR A 1 290 ? -61.921 -11.170 99.786 1.00 95.44 290 THR A CA 1
ATOM 2425 C C . THR A 1 290 ? -63.415 -11.464 99.718 1.00 95.44 290 THR A C 1
ATOM 2427 O O . THR A 1 290 ? -64.048 -11.576 100.765 1.00 95.44 290 THR A O 1
ATOM 2430 N N . GLU A 1 291 ? -63.959 -11.694 98.524 1.00 93.19 291 GLU A N 1
ATOM 2431 C CA . GLU A 1 291 ? -65.353 -12.078 98.319 1.00 93.19 291 GLU A CA 1
ATOM 2432 C C . GLU A 1 291 ? -65.640 -13.469 98.897 1.00 93.19 291 GLU A C 1
ATOM 2434 O O . GLU A 1 291 ? -66.609 -13.642 99.629 1.00 93.19 291 GLU A O 1
ATOM 2439 N N . LYS A 1 292 ? -64.758 -14.457 98.690 1.00 94.62 292 LYS A N 1
ATOM 2440 C CA . LYS A 1 292 ? -64.855 -15.775 99.345 1.00 94.62 292 LYS A CA 1
ATOM 2441 C C . LYS A 1 292 ? -64.837 -15.665 100.867 1.00 94.62 292 LYS A C 1
ATOM 2443 O O . LYS A 1 292 ? -65.611 -16.348 101.534 1.00 94.62 292 LYS A O 1
ATOM 2448 N N . LEU A 1 293 ? -63.974 -14.814 101.425 1.00 93.12 293 LEU A N 1
ATOM 2449 C CA . LEU A 1 293 ? -63.917 -14.567 102.866 1.00 93.12 293 LEU A CA 1
ATOM 2450 C C . LEU A 1 293 ? -65.214 -13.917 103.367 1.00 93.12 293 LEU A C 1
ATOM 2452 O O . LEU A 1 293 ? -65.734 -14.309 104.411 1.00 93.12 293 LEU A O 1
ATOM 2456 N N . GLN A 1 294 ? -65.753 -12.948 102.626 1.00 93.50 294 GLN A N 1
ATOM 2457 C CA . GLN A 1 294 ? -67.055 -12.348 102.912 1.00 93.50 294 GLN A CA 1
ATOM 2458 C C . GLN A 1 294 ? -68.175 -13.391 102.832 1.00 93.50 294 GLN A C 1
ATOM 2460 O O . GLN A 1 294 ? -68.974 -13.490 103.756 1.00 93.50 294 GLN A O 1
ATOM 2465 N N . HIS A 1 295 ? -68.202 -14.232 101.800 1.00 93.50 295 HIS A N 1
ATOM 2466 C CA . HIS A 1 295 ? -69.186 -15.298 101.651 1.00 93.50 295 HIS A CA 1
ATOM 2467 C C . HIS A 1 295 ? -69.102 -16.321 102.789 1.00 93.50 295 HIS A C 1
ATOM 2469 O O . HIS A 1 295 ? -70.128 -16.682 103.356 1.00 93.50 295 HIS A O 1
ATOM 2475 N N . ALA A 1 296 ? -67.897 -16.727 103.201 1.00 92.38 296 ALA A N 1
ATOM 2476 C CA . ALA A 1 296 ? -67.703 -17.587 104.367 1.00 92.38 296 ALA A CA 1
ATOM 2477 C C . ALA A 1 296 ? -68.254 -16.944 105.653 1.00 92.38 296 ALA A C 1
ATOM 2479 O O . ALA A 1 296 ? -68.932 -17.610 106.437 1.00 92.38 296 ALA A O 1
ATOM 2480 N N . ARG A 1 297 ? -68.042 -15.632 105.844 1.00 91.19 297 ARG A N 1
ATOM 2481 C CA . ARG A 1 297 ? -68.665 -14.874 106.943 1.00 91.19 297 ARG A CA 1
ATOM 2482 C C . ARG A 1 297 ? -70.189 -14.884 106.828 1.00 91.19 297 ARG A C 1
ATOM 2484 O O . ARG A 1 297 ? -70.853 -15.158 107.823 1.00 91.19 297 ARG A O 1
ATOM 2491 N N . HIS A 1 298 ? -70.745 -14.653 105.641 1.00 92.69 298 HIS A N 1
ATOM 2492 C CA . HIS A 1 298 ? -72.190 -14.701 105.413 1.00 92.69 298 HIS A CA 1
ATOM 2493 C C . HIS A 1 298 ? -72.778 -16.088 105.693 1.00 92.69 298 HIS A C 1
ATOM 2495 O O . HIS A 1 298 ? -73.786 -16.167 106.386 1.00 92.69 298 HIS A O 1
ATOM 2501 N N . ILE A 1 299 ? -72.139 -17.173 105.245 1.00 91.69 299 ILE A N 1
ATOM 2502 C CA . ILE A 1 299 ? -72.547 -18.547 105.575 1.00 91.69 299 ILE A CA 1
ATOM 2503 C C . ILE A 1 299 ? -72.528 -18.753 107.089 1.00 91.69 299 ILE A C 1
ATOM 2505 O O . ILE A 1 299 ? -73.518 -19.218 107.642 1.00 91.69 299 ILE A O 1
ATOM 2509 N N . SER A 1 300 ? -71.448 -18.366 107.776 1.00 87.44 300 SER A N 1
ATOM 2510 C CA . SER A 1 300 ? -71.361 -18.527 109.232 1.00 87.44 300 SER A CA 1
ATOM 2511 C C . SER A 1 300 ? -72.442 -17.727 109.970 1.00 87.44 300 SER A C 1
ATOM 2513 O O . SER A 1 300 ? -73.043 -18.227 110.917 1.00 87.44 300 SER A O 1
ATOM 2515 N N . ALA A 1 301 ? -72.765 -16.518 109.497 1.00 88.31 301 ALA A N 1
ATOM 2516 C CA . ALA A 1 301 ? -73.855 -15.710 110.030 1.00 88.31 301 ALA A CA 1
ATOM 2517 C C . ALA A 1 301 ? -75.220 -16.370 109.776 1.00 88.31 301 ALA A C 1
ATOM 2519 O O . ALA A 1 301 ? -76.048 -16.435 110.682 1.00 88.31 301 ALA A O 1
ATOM 2520 N N . LEU A 1 302 ? -75.442 -16.916 108.576 1.00 88.62 302 LEU A N 1
ATOM 2521 C CA . LEU A 1 302 ? -76.647 -17.677 108.245 1.00 88.62 302 LEU A CA 1
ATOM 2522 C C . LEU A 1 302 ? -76.759 -18.963 109.071 1.00 88.62 302 LEU A C 1
ATOM 2524 O O . LEU A 1 302 ? -77.861 -19.323 109.466 1.00 88.62 302 LEU A O 1
ATOM 2528 N N . GLU A 1 303 ? -75.658 -19.645 109.383 1.00 85.06 303 GLU A N 1
ATOM 2529 C CA . GLU A 1 303 ? -75.645 -20.799 110.285 1.00 85.06 303 GLU A CA 1
ATOM 2530 C C . GLU A 1 303 ? -75.950 -20.412 111.728 1.00 85.06 303 GLU A C 1
ATOM 2532 O O . GLU A 1 303 ? -76.687 -21.130 112.398 1.00 85.06 303 GLU A O 1
ATOM 2537 N N . VAL A 1 304 ? -75.421 -19.284 112.212 1.00 84.69 304 VAL A N 1
ATOM 2538 C CA . VAL A 1 304 ? -75.788 -18.731 113.524 1.00 84.69 304 VAL A CA 1
ATOM 2539 C C . VAL A 1 304 ? -77.280 -18.421 113.559 1.00 84.69 304 VAL A C 1
ATOM 2541 O O . VAL A 1 304 ? -77.950 -18.826 114.504 1.00 84.69 304 VAL A O 1
ATOM 2544 N N . LEU A 1 305 ? -77.823 -17.789 112.515 1.00 83.19 305 LEU A N 1
ATOM 2545 C CA . LEU A 1 305 ? -79.261 -17.561 112.384 1.00 83.19 305 LEU A CA 1
ATOM 2546 C C . LEU A 1 305 ? -80.029 -18.885 112.337 1.00 83.19 305 LEU A C 1
ATOM 2548 O O . LEU A 1 305 ? -80.983 -19.054 113.084 1.00 83.19 305 LEU A O 1
ATOM 2552 N N . ARG A 1 306 ? -79.594 -19.862 111.538 1.00 83.50 306 ARG A N 1
ATOM 2553 C CA . ARG A 1 306 ? -80.215 -21.191 111.455 1.00 83.50 306 ARG A CA 1
ATOM 2554 C C . ARG A 1 306 ? -80.213 -21.898 112.808 1.00 83.50 306 ARG A C 1
ATOM 2556 O O . ARG A 1 306 ? -81.223 -22.492 113.164 1.00 83.50 306 ARG A O 1
ATOM 2563 N N . LYS A 1 307 ? -79.121 -21.815 113.574 1.00 81.25 307 LYS A N 1
ATOM 2564 C CA . LYS A 1 307 ? -79.040 -22.317 114.955 1.00 81.25 307 LYS A CA 1
ATOM 2565 C C . LYS A 1 307 ? -79.996 -21.558 115.871 1.00 81.25 307 LYS A C 1
ATOM 2567 O O . LYS A 1 307 ? -80.726 -22.207 116.605 1.00 81.25 307 LYS A O 1
ATOM 2572 N N . HIS A 1 308 ? -80.063 -20.229 115.772 1.00 79.12 308 HIS A N 1
ATOM 2573 C CA . HIS A 1 308 ? -81.030 -19.403 116.501 1.00 79.12 308 HIS A CA 1
ATOM 2574 C C . HIS A 1 308 ? -82.479 -19.827 116.214 1.00 79.12 308 HIS A C 1
ATOM 2576 O O . HIS A 1 308 ? -83.231 -20.085 117.151 1.00 79.12 308 HIS A O 1
ATOM 2582 N N . PHE A 1 309 ? -82.850 -19.978 114.939 1.00 74.00 309 PHE A N 1
ATOM 2583 C CA . PHE A 1 309 ? -84.173 -20.436 114.503 1.00 74.00 309 PHE A CA 1
ATOM 2584 C C . PHE A 1 309 ? -84.457 -21.904 114.842 1.00 74.00 309 PHE A C 1
ATOM 2586 O O . PHE A 1 309 ? -85.605 -22.242 115.095 1.00 74.00 309 PHE A O 1
ATOM 2593 N N . ALA A 1 310 ? -83.441 -22.766 114.919 1.00 67.06 310 ALA A N 1
ATOM 2594 C CA . ALA A 1 310 ? -83.586 -24.142 115.400 1.00 67.06 310 ALA A CA 1
ATOM 2595 C C . ALA A 1 310 ? -83.675 -24.241 116.937 1.00 67.06 310 ALA A C 1
ATOM 2597 O O . ALA A 1 310 ? -84.215 -25.213 117.455 1.00 67.06 310 ALA A O 1
ATOM 2598 N N . SER A 1 311 ? -83.137 -23.253 117.661 1.00 59.72 311 SER A N 1
ATOM 2599 C CA . SER A 1 311 ? -83.217 -23.135 119.126 1.00 59.72 311 SER A CA 1
ATOM 2600 C C . SER A 1 311 ? -84.435 -22.347 119.622 1.00 59.72 311 SER A C 1
ATOM 2602 O O . SER A 1 311 ? -84.683 -22.292 120.825 1.00 59.72 311 SER A O 1
ATOM 2604 N N . LEU A 1 312 ? -85.201 -21.742 118.711 1.00 52.44 312 LEU A N 1
ATOM 2605 C CA . LEU A 1 312 ? -86.522 -21.199 119.008 1.00 52.44 312 LEU A CA 1
ATOM 2606 C C . LEU A 1 312 ? -87.490 -22.378 119.235 1.00 52.44 312 LEU A C 1
ATOM 2608 O O . LEU A 1 312 ? -87.496 -23.318 118.437 1.00 52.44 312 LEU A O 1
ATOM 2612 N N . PRO A 1 313 ? -88.302 -22.374 120.309 1.00 43.66 313 PRO A N 1
ATOM 2613 C CA . PRO A 1 313 ? -89.306 -23.408 120.517 1.00 43.66 313 PRO A CA 1
ATOM 2614 C C . PRO A 1 313 ? -90.292 -23.394 119.347 1.00 43.66 313 PRO A C 1
ATOM 2616 O O . PRO A 1 313 ? -90.657 -22.327 118.853 1.00 43.66 313 PRO A O 1
ATOM 2619 N N . LEU A 1 314 ? -90.711 -24.585 118.914 1.00 41.03 314 LEU A N 1
ATOM 2620 C CA . LEU A 1 314 ? -91.750 -24.807 117.912 1.00 41.03 314 LEU A CA 1
ATOM 2621 C C . LEU A 1 314 ? -93.037 -24.069 118.330 1.00 41.03 314 LEU A C 1
ATOM 2623 O O . LEU A 1 314 ? -93.878 -24.615 119.039 1.00 41.03 314 LEU A O 1
ATOM 2627 N N . SER A 1 315 ? -93.171 -22.811 117.917 1.00 43.91 315 SER A N 1
ATOM 2628 C CA . SER A 1 315 ? -94.423 -22.070 117.956 1.00 43.91 315 SER A CA 1
ATOM 2629 C C . SER A 1 315 ? -95.094 -22.267 116.605 1.00 43.91 315 SER A C 1
ATOM 2631 O O . SER A 1 315 ? -94.568 -21.862 115.568 1.00 43.91 315 SER A O 1
ATOM 2633 N N . ASN A 1 316 ? -96.225 -22.964 116.637 1.00 47.19 316 ASN A N 1
ATOM 2634 C CA . ASN A 1 316 ? -97.133 -23.213 115.525 1.00 47.19 316 ASN A CA 1
ATOM 2635 C C . ASN A 1 316 ? -97.333 -21.963 114.651 1.00 47.19 316 ASN A C 1
ATOM 2637 O O . ASN A 1 316 ? -98.000 -21.024 115.072 1.00 47.19 316 ASN A O 1
ATOM 2641 N N . ALA A 1 317 ? -96.799 -21.965 113.427 1.00 43.25 317 ALA A N 1
ATOM 2642 C CA . ALA A 1 317 ? -97.151 -20.979 112.398 1.00 43.25 317 ALA A CA 1
ATOM 2643 C C . ALA A 1 317 ? -96.915 -21.495 110.961 1.00 43.25 317 ALA A C 1
ATOM 2645 O O . ALA A 1 317 ? -96.619 -20.717 110.060 1.00 43.25 317 ALA A O 1
ATOM 2646 N N . VAL A 1 318 ? -97.019 -22.814 110.728 1.00 44.47 318 VAL A N 1
ATOM 2647 C CA . VAL A 1 318 ? -96.959 -23.421 109.373 1.00 44.47 318 VAL A CA 1
ATOM 2648 C C . VAL A 1 318 ? -98.157 -24.346 109.088 1.00 44.47 318 VAL A C 1
ATOM 2650 O O . VAL A 1 318 ? -98.157 -25.086 108.114 1.00 44.47 318 VAL A O 1
ATOM 2653 N N . ASP A 1 319 ? -99.245 -24.218 109.854 1.00 43.78 319 ASP A N 1
ATOM 2654 C CA . ASP A 1 319 ? -100.575 -24.674 109.404 1.00 43.78 319 ASP A CA 1
ATOM 2655 C C . ASP A 1 319 ? -101.436 -23.542 108.807 1.00 43.78 319 ASP A C 1
ATOM 2657 O O . ASP A 1 319 ? -102.518 -23.804 108.286 1.00 43.78 319 ASP A O 1
ATOM 2661 N N . GLU A 1 320 ? -100.954 -22.291 108.782 1.00 47.91 320 GLU A N 1
ATOM 2662 C CA . GLU A 1 320 ? -101.739 -21.157 108.256 1.00 47.91 320 GLU A CA 1
ATOM 2663 C C . GLU A 1 320 ? -101.331 -20.689 106.847 1.00 47.91 320 GLU A C 1
ATOM 2665 O O . GLU A 1 320 ? -102.099 -20.005 106.180 1.00 47.91 320 GLU A O 1
ATOM 2670 N N . PHE A 1 321 ? -100.197 -21.153 106.309 1.00 47.31 321 PHE A N 1
ATOM 2671 C CA . PHE A 1 321 ? -99.759 -20.842 104.934 1.00 47.31 321 PHE A CA 1
ATOM 2672 C C . PHE A 1 321 ? -99.929 -22.015 103.951 1.00 47.31 321 PHE A C 1
ATOM 2674 O O . PHE A 1 321 ? -99.200 -22.137 102.969 1.00 47.31 321 PHE A O 1
ATOM 2681 N N . ARG A 1 322 ? -100.916 -22.891 104.200 1.00 45.62 322 ARG A N 1
ATOM 2682 C CA . ARG A 1 322 ? -101.337 -23.959 103.268 1.00 45.62 322 ARG A CA 1
ATOM 2683 C C . ARG A 1 322 ? -102.736 -23.746 102.668 1.00 45.62 322 ARG A C 1
ATOM 2685 O O . ARG A 1 322 ? -103.277 -24.683 102.087 1.00 45.62 322 ARG A O 1
ATOM 2692 N N . ARG A 1 323 ? -103.354 -22.560 102.815 1.00 43.62 323 ARG A N 1
ATOM 2693 C CA . ARG A 1 323 ? -104.754 -22.324 102.378 1.00 43.62 323 ARG A CA 1
ATOM 2694 C C . ARG A 1 323 ? -105.061 -21.072 101.544 1.00 43.62 323 ARG A C 1
ATOM 2696 O O . ARG A 1 323 ? -106.226 -20.850 101.231 1.00 43.62 323 ARG A O 1
ATOM 2703 N N . SER A 1 324 ? -104.072 -20.321 101.079 1.00 40.31 324 SER A N 1
ATOM 2704 C CA . SER A 1 324 ? -104.277 -19.271 100.065 1.00 40.31 324 SER A CA 1
ATOM 2705 C C . SER A 1 324 ? -102.946 -19.044 99.343 1.00 40.31 324 SER A C 1
ATOM 2707 O O . SER A 1 324 ? -102.068 -18.366 99.851 1.00 40.31 324 SER A O 1
ATOM 2709 N N . PHE A 1 325 ? -102.628 -19.692 98.229 1.00 39.06 325 PHE A N 1
ATOM 2710 C CA . PHE A 1 325 ? -103.348 -19.746 96.964 1.00 39.06 325 PHE A CA 1
ATOM 2711 C C . PHE A 1 325 ? -102.930 -21.015 96.199 1.00 39.06 325 PHE A C 1
ATOM 2713 O O . PHE A 1 325 ? -101.775 -21.436 96.283 1.00 39.06 325 PHE A O 1
ATOM 2720 N N . PHE A 1 326 ? -103.904 -21.606 95.505 1.00 46.22 326 PHE A N 1
ATOM 2721 C CA . PHE A 1 326 ? -103.740 -22.641 94.480 1.00 46.22 326 PHE A CA 1
ATOM 2722 C C . PHE A 1 326 ? -102.928 -22.146 93.282 1.00 46.22 326 PHE A C 1
ATOM 2724 O O . PHE A 1 326 ? -103.020 -20.930 92.988 1.00 46.22 326 PHE A O 1
#

Secondary structure (DSSP, 8-state):
--------HHHHHS--S--HHHHTT-------HHHHHHHHHHHHHHHHHHHHHHHHHHHHHHHHHHHHHHHHHHHHHHTTS--S------------------------SS-SSTTTTTGGG-SS-HHHHHHHHHHHHHHHHHHHHHHHHHHHHHHHHHHHHHHHHHHHHHHHHHHHHHHHHHHHHHHHHHHHHHHHHHHHHHHHHHHHHHHHHHHHHHHHHHHHHHHHHHHHHHHHHHHHHHHHHHHHHHHHHHHHHHHHHHHHHHHHHHHHHHHHHHHHHHHHHHHHHHHHHHHHHHHHHHHHHHHHHHHS-----SSSSSSS--

Radius of gyration: 82.82 Å; chains: 1; bounding box: 188×66×231 Å

Sequence (326 aa):
MEDAEEQHWVEELFPPHFNVEDLLGGKSHHFLISEKLASDRAKRVEEIYSVAVKQFQEEQKLKQKEYISKMTVREYKMDLCQTEKDSKGWQNTAEEKRAINCKRSDMLTSVEEGIKEIENHCIWTDQELALLRQAMFRKDLEGHFLKTQLLAMKTELENLKAKYKNLEDDLETKDRKLSESKQEMHCRTVHLEQIERENLKKDFELQTLKKDLQERSASMRVLNKELRQIKIQIQDLHFKNKELAQELKKLKQQHESEKLKMMEDVKIQYSLKVKKLQKEVETIKIELNTEKLQHARHISALEVLRKHFASLPLSNAVDEFRRSFF